Protein AF-A0AAV5TKE6-F1 (afdb_monomer_lite)

Structure (mmCIF, N/CA/C/O backbone):
data_AF-A0AAV5TKE6-F1
#
_entry.id   AF-A0AAV5TKE6-F1
#
loop_
_atom_site.group_PDB
_atom_site.id
_atom_site.type_symbol
_atom_site.label_atom_id
_atom_site.label_alt_id
_atom_site.label_comp_id
_atom_site.label_asym_id
_atom_site.label_entity_id
_atom_site.label_seq_id
_atom_site.pdbx_PDB_ins_code
_atom_site.Cartn_x
_atom_site.Cartn_y
_atom_site.Cartn_z
_atom_site.occupancy
_atom_site.B_iso_or_equiv
_atom_site.auth_seq_id
_atom_site.auth_comp_id
_atom_site.auth_asym_id
_atom_site.auth_atom_id
_atom_site.pdbx_PDB_model_num
ATOM 1 N N . SER A 1 1 ? 21.070 12.232 -32.554 1.00 45.59 1 SER A N 1
ATOM 2 C CA . SER A 1 1 ? 19.694 11.778 -32.239 1.00 45.59 1 SER A CA 1
ATOM 3 C C . SER A 1 1 ? 19.754 10.308 -31.827 1.00 45.59 1 SER A C 1
ATOM 5 O O . SER A 1 1 ? 20.654 9.619 -32.292 1.00 45.59 1 SER A O 1
ATOM 7 N N . PHE A 1 2 ? 18.852 9.822 -30.959 1.00 37.28 2 PHE A N 1
ATOM 8 C CA . PHE A 1 2 ? 18.786 8.400 -30.554 1.00 37.28 2 PHE A CA 1
ATOM 9 C C . PHE A 1 2 ? 18.750 7.462 -31.772 1.00 37.28 2 PHE A C 1
ATOM 11 O O . PHE A 1 2 ? 19.409 6.429 -31.781 1.00 37.28 2 PHE A O 1
ATOM 18 N N . SER A 1 3 ? 18.084 7.901 -32.844 1.00 42.47 3 SER A N 1
ATOM 19 C CA . SER A 1 3 ? 18.045 7.200 -34.127 1.00 42.47 3 SER A CA 1
ATOM 20 C C . SER A 1 3 ? 19.450 7.037 -34.728 1.00 42.47 3 SER A C 1
ATOM 22 O O . SER A 1 3 ? 19.868 5.932 -35.049 1.00 42.47 3 SER A O 1
ATOM 24 N N . SER A 1 4 ? 20.248 8.108 -34.761 1.00 42.75 4 SER A N 1
ATOM 25 C CA . SER A 1 4 ? 21.613 8.113 -35.312 1.00 42.75 4 SER A CA 1
ATOM 26 C C . SER A 1 4 ? 22.575 7.161 -34.583 1.00 42.75 4 SER A C 1
ATOM 28 O O . SER A 1 4 ? 23.466 6.597 -35.207 1.00 42.75 4 SER A O 1
ATOM 30 N N . MET A 1 5 ? 22.392 6.968 -33.273 1.00 44.84 5 MET A N 1
ATOM 31 C CA . MET A 1 5 ? 23.242 6.091 -32.457 1.00 44.84 5 MET A CA 1
ATOM 32 C C . MET A 1 5 ? 22.903 4.607 -32.670 1.00 44.84 5 MET A C 1
ATOM 34 O O . MET A 1 5 ? 23.799 3.770 -32.713 1.00 44.84 5 MET A O 1
ATOM 38 N N . VAL A 1 6 ? 21.619 4.289 -32.870 1.00 51.84 6 VAL A N 1
ATOM 39 C CA . VAL A 1 6 ? 21.146 2.933 -33.195 1.00 51.84 6 VAL A CA 1
ATOM 40 C C . VAL A 1 6 ? 21.635 2.501 -34.580 1.00 51.84 6 VAL A C 1
ATOM 42 O O . VAL A 1 6 ? 22.127 1.385 -34.724 1.00 51.84 6 VAL A O 1
ATOM 45 N N . PHE A 1 7 ? 21.593 3.393 -35.576 1.00 51.12 7 PHE A N 1
ATOM 46 C CA . PHE A 1 7 ? 22.127 3.103 -36.913 1.00 51.12 7 PHE A CA 1
ATOM 47 C C . PHE A 1 7 ? 23.641 2.841 -36.904 1.00 51.12 7 PHE A C 1
ATOM 49 O O . PHE A 1 7 ? 24.100 1.942 -37.602 1.00 51.12 7 PHE A O 1
ATOM 56 N N . LEU A 1 8 ? 24.408 3.564 -36.078 1.00 51.25 8 LEU A N 1
ATOM 57 C CA . LEU A 1 8 ? 25.855 3.363 -35.953 1.00 51.25 8 LEU A CA 1
ATOM 58 C C . LEU A 1 8 ? 26.198 1.994 -35.334 1.00 51.25 8 LEU A C 1
ATOM 60 O O . LEU A 1 8 ? 27.092 1.305 -35.811 1.00 51.25 8 LEU A O 1
ATOM 64 N N . ILE A 1 9 ? 25.458 1.579 -34.300 1.00 55.91 9 ILE A N 1
ATOM 65 C CA . ILE A 1 9 ? 25.649 0.284 -33.624 1.00 55.91 9 ILE A CA 1
ATOM 66 C C . ILE A 1 9 ? 25.279 -0.882 -34.551 1.00 55.91 9 ILE A C 1
ATOM 68 O O . ILE A 1 9 ? 26.002 -1.872 -34.609 1.00 55.91 9 ILE A O 1
ATOM 72 N N . LEU A 1 10 ? 24.182 -0.763 -35.303 1.00 50.69 10 LEU A N 1
ATOM 73 C CA . LEU A 1 10 ? 23.751 -1.804 -36.242 1.00 50.69 10 LEU A CA 1
ATOM 74 C C . LEU A 1 10 ? 24.706 -1.931 -37.440 1.00 50.69 10 LEU A C 1
ATOM 76 O O . LEU A 1 10 ? 24.995 -3.045 -37.870 1.00 50.69 10 LEU A O 1
ATOM 80 N N . ALA A 1 11 ? 25.269 -0.816 -37.918 1.00 55.06 11 ALA A N 1
ATOM 81 C CA . ALA A 1 11 ? 26.298 -0.827 -38.957 1.00 55.06 11 ALA A CA 1
ATOM 82 C C . ALA A 1 11 ? 27.615 -1.471 -38.477 1.00 55.06 11 ALA A C 1
ATOM 84 O O . ALA A 1 11 ? 28.217 -2.249 -39.212 1.00 55.06 11 ALA A O 1
ATOM 85 N N . LEU A 1 12 ? 28.033 -1.218 -37.227 1.00 50.41 12 LEU A N 1
ATOM 86 C CA . LEU A 1 12 ? 29.210 -1.862 -36.616 1.00 50.41 12 LEU A CA 1
ATOM 87 C C . LEU A 1 12 ? 29.039 -3.379 -36.423 1.00 50.41 12 LEU A C 1
ATOM 89 O O . LEU A 1 12 ? 30.030 -4.101 -36.355 1.00 50.41 12 LEU A O 1
ATOM 93 N N . LEU A 1 13 ? 27.797 -3.867 -36.371 1.00 54.03 13 LEU A N 1
ATOM 94 C CA . LEU A 1 13 ? 27.458 -5.292 -36.310 1.00 54.03 13 LEU A CA 1
ATOM 95 C C . LEU A 1 13 ? 27.315 -5.941 -37.701 1.00 54.03 13 LEU A C 1
ATOM 97 O O . LEU A 1 13 ? 26.926 -7.105 -37.788 1.00 54.03 13 LEU A O 1
ATOM 101 N N . GLY A 1 14 ? 27.630 -5.214 -38.781 1.00 54.81 14 GLY A N 1
ATOM 102 C CA . GLY A 1 14 ? 27.675 -5.738 -40.150 1.00 54.81 14 GLY A CA 1
ATOM 103 C C . GLY A 1 14 ? 26.328 -5.786 -40.877 1.00 54.81 14 GLY A C 1
ATOM 104 O O . GLY A 1 14 ? 26.213 -6.472 -41.888 1.00 54.81 14 GLY A O 1
ATOM 105 N N . TRP A 1 15 ? 25.303 -5.086 -40.382 1.00 55.12 15 TRP A N 1
ATOM 106 C CA . TRP A 1 15 ? 23.971 -5.097 -40.994 1.00 55.12 15 TRP A CA 1
ATOM 107 C C . TRP A 1 15 ? 23.881 -4.069 -42.125 1.00 55.12 15 TRP A C 1
ATOM 109 O O . TRP A 1 15 ? 24.242 -2.903 -41.941 1.00 55.12 15 TRP A O 1
ATOM 119 N N . SER A 1 16 ? 23.376 -4.478 -43.295 1.00 68.12 16 SER A N 1
ATOM 120 C CA . SER A 1 16 ? 23.198 -3.562 -44.425 1.00 68.12 16 SER A CA 1
ATOM 121 C C . SER A 1 16 ? 21.993 -2.638 -44.207 1.00 68.12 16 SER A C 1
ATOM 123 O O . SER A 1 16 ? 21.036 -2.974 -43.506 1.00 68.12 16 SER A O 1
ATOM 125 N N . ILE A 1 17 ? 22.000 -1.462 -44.844 1.00 55.59 17 ILE A N 1
ATOM 126 C CA . ILE A 1 17 ? 20.878 -0.505 -44.776 1.00 55.59 17 ILE A CA 1
ATOM 127 C C . ILE A 1 17 ? 19.567 -1.155 -45.257 1.00 55.59 17 ILE A C 1
ATOM 129 O O . ILE A 1 17 ? 18.501 -0.870 -44.709 1.00 55.59 17 ILE A O 1
ATOM 133 N N . HIS A 1 18 ? 19.644 -2.071 -46.227 1.00 58.78 18 HIS A N 1
ATOM 134 C CA . HIS A 1 18 ? 18.489 -2.825 -46.712 1.00 58.78 18 HIS A CA 1
ATOM 135 C C . HIS A 1 18 ? 17.924 -3.780 -45.653 1.00 58.78 18 HIS A C 1
ATOM 137 O O . HIS A 1 18 ? 16.704 -3.833 -45.492 1.00 58.78 18 HIS A O 1
ATOM 143 N N . ASP A 1 19 ? 18.780 -4.452 -44.879 1.00 58.03 19 ASP A N 1
ATOM 144 C CA . ASP A 1 19 ? 18.344 -5.319 -43.777 1.00 58.03 19 ASP A CA 1
ATOM 145 C C . ASP A 1 19 ? 17.646 -4.500 -42.691 1.00 58.03 19 ASP A C 1
ATOM 147 O O . ASP A 1 19 ? 16.567 -4.861 -42.225 1.00 58.03 19 ASP A O 1
ATOM 151 N N . ILE A 1 20 ? 18.203 -3.342 -42.331 1.00 54.12 20 ILE A N 1
ATOM 152 C CA . ILE A 1 20 ? 17.623 -2.480 -41.294 1.00 54.12 20 ILE A CA 1
ATOM 153 C C . ILE A 1 20 ? 16.228 -1.987 -41.708 1.00 54.12 20 ILE A C 1
ATOM 155 O O . ILE A 1 20 ? 15.299 -2.025 -40.899 1.00 54.12 20 ILE A O 1
ATOM 159 N N . ILE A 1 21 ? 16.047 -1.585 -42.971 1.00 55.69 21 ILE A N 1
ATOM 160 C CA . ILE A 1 21 ? 14.741 -1.163 -43.501 1.00 55.69 21 ILE A CA 1
ATOM 161 C C . ILE A 1 21 ? 13.753 -2.339 -43.525 1.00 55.69 21 ILE A C 1
ATOM 163 O O . ILE A 1 21 ? 12.602 -2.181 -43.108 1.00 55.69 21 ILE A O 1
ATOM 167 N N . TYR A 1 22 ? 14.197 -3.524 -43.952 1.00 62.38 22 TYR A N 1
ATOM 168 C CA . TYR A 1 22 ? 13.371 -4.731 -43.987 1.00 62.38 22 TYR A CA 1
ATOM 169 C C . TYR A 1 22 ? 12.891 -5.130 -42.583 1.00 62.38 22 TYR A C 1
ATOM 171 O O . TYR A 1 22 ? 11.688 -5.275 -42.351 1.00 62.38 22 TYR A O 1
ATOM 179 N N . TYR A 1 23 ? 13.800 -5.214 -41.609 1.00 55.94 23 TYR A N 1
ATOM 180 C CA . TYR A 1 23 ? 13.457 -5.575 -40.233 1.00 55.94 23 TYR A CA 1
ATOM 181 C C . TYR A 1 23 ? 12.667 -4.484 -39.509 1.00 55.94 23 TYR A C 1
ATOM 183 O O . TYR A 1 23 ? 11.804 -4.820 -38.700 1.00 55.94 23 TYR A O 1
ATOM 191 N N . MET A 1 24 ? 12.861 -3.199 -39.826 1.00 50.62 24 MET A N 1
ATOM 192 C CA . MET A 1 24 ? 11.973 -2.136 -39.341 1.00 50.62 24 MET A CA 1
ATOM 193 C C . MET A 1 24 ? 10.550 -2.295 -39.886 1.00 50.62 24 MET A C 1
ATOM 195 O O . MET A 1 24 ? 9.592 -2.154 -39.124 1.00 50.62 24 MET A O 1
ATOM 199 N N . GLY A 1 25 ? 10.387 -2.632 -41.168 1.00 49.81 25 GLY A N 1
ATOM 200 C CA . GLY A 1 25 ? 9.080 -2.925 -41.762 1.00 49.81 25 GLY A CA 1
ATOM 201 C C . GLY A 1 25 ? 8.395 -4.114 -41.084 1.00 49.81 25 GLY A C 1
ATOM 202 O O . GLY A 1 25 ? 7.250 -4.005 -40.638 1.00 49.81 25 GLY A O 1
ATOM 203 N N . VAL A 1 26 ? 9.134 -5.211 -40.901 1.00 54.69 26 VAL A N 1
ATOM 204 C CA . VAL A 1 26 ? 8.671 -6.411 -40.188 1.00 54.69 26 VAL A CA 1
ATOM 205 C C . VAL A 1 26 ? 8.323 -6.093 -38.730 1.00 54.69 26 VAL A C 1
ATOM 207 O O . VAL A 1 26 ? 7.252 -6.471 -38.268 1.00 54.69 26 VAL A O 1
ATOM 210 N N . PHE A 1 27 ? 9.150 -5.331 -38.011 1.00 53.12 27 PHE A N 1
ATOM 211 C CA . PHE A 1 27 ? 8.889 -4.920 -36.628 1.00 53.12 27 PHE A CA 1
ATOM 212 C C . PHE A 1 27 ? 7.673 -3.990 -36.514 1.00 53.12 27 PHE A C 1
ATOM 214 O O . PHE A 1 27 ? 6.899 -4.077 -35.561 1.00 53.12 27 PHE A O 1
ATOM 221 N N . THR A 1 28 ? 7.435 -3.131 -37.506 1.00 56.12 28 THR A N 1
ATOM 222 C CA . THR A 1 28 ? 6.260 -2.246 -37.535 1.00 56.12 28 THR A CA 1
ATOM 223 C C . THR A 1 28 ? 4.973 -3.043 -37.761 1.00 56.12 28 THR A C 1
ATOM 225 O O . THR A 1 28 ? 3.957 -2.787 -37.116 1.00 56.12 28 THR A O 1
ATOM 228 N N . LEU A 1 29 ? 5.016 -4.065 -38.617 1.00 50.84 29 LEU A N 1
ATOM 229 C CA . LEU A 1 29 ? 3.910 -5.007 -38.801 1.00 50.84 29 LEU A CA 1
ATOM 230 C C . LEU A 1 29 ? 3.690 -5.886 -37.562 1.00 50.84 29 LEU A C 1
ATOM 232 O O . LEU A 1 29 ? 2.561 -6.009 -37.085 1.00 50.84 29 LEU A O 1
ATOM 236 N N . LEU A 1 30 ? 4.762 -6.436 -36.990 1.00 49.59 30 LEU A N 1
ATOM 237 C CA . LEU A 1 30 ? 4.702 -7.268 -35.790 1.00 49.59 30 LEU A CA 1
ATOM 238 C C . LEU A 1 30 ? 4.226 -6.481 -34.569 1.00 49.59 30 LEU A C 1
ATOM 240 O O . LEU A 1 30 ? 3.427 -7.004 -33.805 1.00 49.59 30 LEU A O 1
ATOM 244 N N . SER A 1 31 ? 4.628 -5.220 -34.398 1.00 56.75 31 SER A N 1
ATOM 245 C CA . SER A 1 31 ? 4.164 -4.376 -33.285 1.00 56.75 31 SER A CA 1
ATOM 246 C C . SER A 1 31 ? 2.679 -4.016 -33.387 1.00 56.75 31 SER A C 1
ATOM 248 O O . SER A 1 31 ? 2.019 -3.889 -32.357 1.00 56.75 31 SER A O 1
ATOM 250 N N . LYS A 1 32 ? 2.119 -3.931 -34.603 1.00 59.38 32 LYS A N 1
ATOM 251 C CA . LYS A 1 32 ? 0.668 -3.793 -34.824 1.00 59.38 32 LYS A CA 1
ATOM 252 C C . LYS A 1 32 ? -0.095 -5.105 -34.615 1.00 59.38 32 LYS A C 1
ATOM 254 O O . LYS A 1 32 ? -1.252 -5.069 -34.208 1.00 59.38 32 LYS A O 1
ATOM 259 N N . ALA A 1 33 ? 0.541 -6.252 -34.857 1.00 57.31 33 ALA A N 1
ATOM 260 C CA . ALA A 1 33 ? -0.039 -7.578 -34.626 1.00 57.31 33 ALA A CA 1
ATOM 261 C C . ALA A 1 33 ? 0.125 -8.078 -33.171 1.00 57.31 33 ALA A C 1
ATOM 263 O O . ALA A 1 33 ? -0.663 -8.902 -32.702 1.00 57.31 33 ALA A O 1
ATOM 264 N N . TRP A 1 34 ? 1.107 -7.552 -32.432 1.00 57.56 34 TRP A N 1
ATOM 265 C CA . TRP A 1 34 ? 1.428 -7.900 -31.041 1.00 57.56 34 TRP A CA 1
ATOM 266 C C . TRP A 1 34 ? 0.240 -7.790 -30.065 1.00 57.56 34 TRP A C 1
ATOM 268 O O . TRP A 1 34 ? 0.074 -8.693 -29.246 1.00 57.56 34 TRP A O 1
ATOM 278 N N . PRO A 1 35 ? -0.647 -6.776 -30.156 1.00 63.97 35 PRO A N 1
ATOM 279 C CA . PRO A 1 35 ? -1.835 -6.682 -29.305 1.00 63.97 35 PRO A CA 1
ATOM 280 C C . PRO A 1 35 ? -2.912 -7.730 -29.630 1.00 63.97 35 PRO A C 1
ATOM 282 O O . PRO A 1 35 ? -3.750 -8.030 -28.782 1.00 63.97 35 PRO A O 1
ATOM 285 N N . LEU A 1 36 ? -2.909 -8.293 -30.845 1.00 58.53 36 LEU A N 1
ATOM 286 C CA . LEU A 1 36 ? -3.928 -9.236 -31.325 1.00 58.53 36 LEU A CA 1
ATOM 287 C C . LEU A 1 36 ? -3.559 -10.699 -31.042 1.00 58.53 36 LEU A C 1
ATOM 289 O O . LEU A 1 36 ? -4.442 -11.540 -30.868 1.00 58.53 36 LEU A O 1
ATOM 293 N N . LEU A 1 37 ? -2.263 -10.998 -30.932 1.00 66.56 37 LEU A N 1
ATOM 294 C CA . LEU A 1 37 ? -1.725 -12.325 -30.612 1.00 66.56 37 LEU A CA 1
ATOM 295 C C . LEU A 1 37 ? -2.306 -12.949 -29.320 1.00 66.56 37 LEU A C 1
ATOM 297 O O . LEU A 1 37 ? -2.693 -14.118 -29.363 1.00 66.56 37 LEU A O 1
ATOM 301 N N . PRO A 1 38 ? -2.455 -12.224 -28.191 1.00 58.72 38 PRO A N 1
ATOM 302 C CA . PRO A 1 38 ? -3.075 -12.765 -26.978 1.00 58.72 38 PRO A CA 1
ATOM 303 C C . PRO A 1 38 ? -4.559 -13.106 -27.159 1.00 58.72 38 PRO A C 1
ATOM 305 O O . PRO A 1 38 ? -5.032 -14.115 -26.636 1.00 58.72 38 PRO A O 1
ATOM 308 N N . VAL A 1 39 ? -5.291 -12.289 -27.925 1.00 61.16 39 VAL A N 1
ATOM 309 C CA . VAL A 1 39 ? -6.730 -12.464 -28.182 1.00 61.16 39 VAL A CA 1
ATOM 310 C C . VAL A 1 39 ? -6.970 -13.669 -29.091 1.00 61.16 39 VAL A C 1
ATOM 312 O O . VAL A 1 39 ? -7.794 -14.527 -28.775 1.00 61.16 39 VAL A O 1
ATOM 315 N N . LEU A 1 40 ? -6.199 -13.785 -30.176 1.00 55.03 40 LEU A N 1
ATOM 316 C CA . LEU A 1 40 ? -6.230 -14.930 -31.091 1.00 55.03 40 LEU A CA 1
ATOM 317 C C . LEU A 1 40 ? -5.821 -16.225 -30.383 1.00 55.03 40 LEU A C 1
ATOM 319 O O . LEU A 1 40 ? -6.511 -17.235 -30.503 1.00 55.03 40 LEU A O 1
ATOM 323 N N . ARG A 1 41 ? -4.768 -16.190 -29.557 1.00 58.28 41 ARG A N 1
ATOM 324 C CA . ARG A 1 41 ? -4.341 -17.345 -28.756 1.00 58.28 41 ARG A CA 1
ATOM 325 C C . ARG A 1 41 ? -5.412 -17.780 -27.751 1.00 58.28 41 ARG A C 1
ATOM 327 O O . ARG A 1 41 ? -5.628 -18.977 -27.595 1.00 58.28 41 ARG A O 1
ATOM 334 N N . LYS A 1 42 ? -6.116 -16.839 -27.107 1.00 61.06 42 LYS A N 1
ATOM 335 C CA . LYS A 1 42 ? -7.242 -17.141 -26.202 1.00 61.06 42 LYS A CA 1
ATOM 336 C C . LYS A 1 42 ? -8.440 -17.730 -26.956 1.00 61.06 42 LYS A C 1
ATOM 338 O O . LYS A 1 42 ? -9.098 -18.615 -26.425 1.00 61.06 42 LYS A O 1
ATOM 343 N N . LYS A 1 43 ? -8.703 -17.279 -28.185 1.00 61.66 43 LYS A N 1
ATOM 344 C CA . LYS A 1 43 ? -9.806 -17.780 -29.019 1.00 61.66 43 LYS A CA 1
ATOM 345 C C . LYS A 1 43 ? -9.537 -19.178 -29.595 1.00 61.66 43 LYS A C 1
ATOM 347 O O . LYS A 1 43 ? -10.479 -19.940 -29.756 1.00 61.66 43 LYS A O 1
ATOM 352 N N . ILE A 1 44 ? -8.273 -19.508 -29.876 1.00 58.22 44 ILE A N 1
ATOM 353 C CA . ILE A 1 44 ? -7.869 -20.785 -30.495 1.00 58.22 44 ILE A CA 1
ATOM 354 C C . ILE A 1 44 ? -7.513 -21.853 -29.445 1.00 58.22 44 ILE A C 1
ATOM 356 O O . ILE A 1 44 ? -7.854 -23.016 -29.621 1.00 58.22 44 ILE A O 1
ATOM 360 N N . PHE A 1 45 ? -6.859 -21.474 -28.340 1.00 52.84 45 PHE A N 1
ATOM 361 C CA . PHE A 1 45 ? -6.343 -22.412 -27.326 1.00 52.84 45 PHE A CA 1
ATOM 362 C C . PHE A 1 45 ? -6.915 -22.190 -25.920 1.00 52.84 45 PHE A C 1
ATOM 364 O O . PHE A 1 45 ? -6.483 -22.833 -24.959 1.00 52.84 45 PHE A O 1
ATOM 371 N N . GLY A 1 46 ? -7.861 -21.263 -25.757 1.00 48.09 46 GLY A N 1
ATOM 372 C CA . GLY A 1 46 ? -8.545 -21.068 -24.485 1.00 48.09 46 GLY A CA 1
ATOM 373 C C . GLY A 1 46 ? -9.376 -22.299 -24.149 1.00 48.09 46 GLY A C 1
ATOM 374 O O . GLY A 1 46 ? -10.320 -22.623 -24.865 1.00 48.09 46 GLY A O 1
ATOM 375 N N . LYS A 1 47 ? -9.040 -22.984 -23.051 1.00 48.19 47 LYS A N 1
ATOM 376 C CA . LYS A 1 47 ? -9.901 -24.033 -22.491 1.00 48.19 47 LYS A CA 1
ATOM 377 C C . LYS A 1 47 ? -11.288 -23.435 -22.244 1.00 48.19 47 LYS A C 1
ATOM 379 O O . LYS A 1 47 ? -11.388 -22.404 -21.577 1.00 48.19 47 LYS A O 1
ATOM 384 N N . GLN A 1 48 ? -12.333 -24.064 -22.782 1.00 42.78 48 GLN A N 1
ATOM 385 C CA . GLN A 1 48 ? -13.701 -23.670 -22.459 1.00 42.78 48 GLN A CA 1
ATOM 386 C C . GLN A 1 48 ? -13.950 -23.855 -20.954 1.00 42.78 48 GLN A C 1
ATOM 388 O O . GLN A 1 48 ? -13.410 -24.800 -20.365 1.00 42.78 48 GLN A O 1
ATOM 393 N N . PRO A 1 49 ? -14.724 -22.963 -20.312 1.00 47.28 49 PRO A N 1
ATOM 394 C CA . PRO A 1 49 ? -15.086 -23.138 -18.914 1.00 47.28 49 PRO A CA 1
ATOM 395 C C . PRO A 1 49 ? -15.837 -24.466 -18.753 1.00 47.28 49 PRO A C 1
ATOM 397 O O . PRO A 1 49 ? -16.760 -24.763 -19.513 1.00 47.28 49 PRO A O 1
ATOM 400 N N . LYS A 1 50 ? -15.419 -25.287 -17.782 1.00 38.97 50 LYS A N 1
ATOM 401 C CA . LYS A 1 50 ? -16.136 -26.516 -17.425 1.00 38.97 50 LYS A CA 1
ATOM 402 C C . LYS A 1 50 ? -17.537 -26.123 -16.947 1.00 38.97 50 LYS A C 1
ATOM 404 O O . LYS A 1 50 ? -17.651 -25.426 -15.945 1.00 38.97 50 LYS A O 1
ATOM 409 N N . ARG A 1 51 ? -18.586 -26.573 -17.642 1.00 35.00 51 ARG A N 1
ATOM 410 C CA . ARG A 1 51 ? -19.940 -26.596 -17.072 1.00 35.00 51 ARG A CA 1
ATOM 411 C C . ARG A 1 51 ? -19.991 -27.735 -16.060 1.00 35.00 51 ARG A C 1
ATOM 413 O O . ARG A 1 51 ? -19.646 -28.860 -16.416 1.00 35.00 51 ARG A O 1
ATOM 420 N N . LEU A 1 52 ? -20.375 -27.439 -14.826 1.00 38.22 52 LEU A N 1
ATOM 421 C CA . LEU A 1 52 ? -20.626 -28.448 -13.803 1.00 38.22 52 LEU A CA 1
ATOM 422 C C . LEU A 1 52 ? -22.135 -28.527 -13.572 1.00 38.22 52 LEU A C 1
ATOM 424 O O . LEU A 1 52 ? -22.788 -27.506 -13.376 1.00 38.22 52 LEU A O 1
ATOM 428 N N . ASN A 1 53 ? -22.657 -29.747 -13.670 1.00 40.81 53 ASN A N 1
ATOM 429 C CA . ASN A 1 53 ? -23.971 -30.120 -13.170 1.00 40.81 53 ASN A CA 1
ATOM 430 C C . ASN A 1 53 ? -23.794 -30.434 -11.684 1.00 40.81 53 ASN A C 1
ATOM 432 O O . ASN A 1 53 ? -23.006 -31.326 -11.386 1.00 40.81 53 ASN A O 1
ATOM 436 N N . GLU A 1 54 ? -24.476 -29.699 -10.808 1.00 37.84 54 GLU A N 1
ATOM 437 C CA . GLU A 1 54 ? -25.081 -30.139 -9.537 1.00 37.84 54 GLU A CA 1
ATOM 438 C C . GLU A 1 54 ? -25.423 -28.893 -8.709 1.00 37.84 54 GLU A C 1
ATOM 440 O O . GLU A 1 54 ? -24.543 -28.116 -8.361 1.00 37.84 54 GLU A O 1
ATOM 445 N N . GLU A 1 55 ? -26.716 -28.690 -8.445 1.00 42.44 55 GLU A N 1
ATOM 446 C CA . GLU A 1 55 ? -27.237 -27.633 -7.576 1.00 42.44 55 GLU A CA 1
ATOM 447 C C . GLU A 1 55 ? -26.948 -27.993 -6.114 1.00 42.44 55 GLU A C 1
ATOM 449 O O . GLU A 1 55 ? -27.521 -28.944 -5.576 1.00 42.44 55 GLU A O 1
ATOM 454 N N . ASN A 1 56 ? -26.066 -27.244 -5.453 1.00 38.31 56 ASN A N 1
ATOM 455 C CA . ASN A 1 56 ? -25.923 -27.306 -4.002 1.00 38.31 56 ASN A CA 1
ATOM 456 C C . ASN A 1 56 ? -25.378 -25.968 -3.478 1.00 38.31 56 ASN A C 1
ATOM 458 O O . ASN A 1 56 ? -24.169 -25.745 -3.403 1.00 38.31 56 ASN A O 1
ATOM 462 N N . ALA A 1 57 ? -26.287 -25.070 -3.088 1.00 42.75 57 ALA A N 1
ATOM 463 C CA . ALA A 1 57 ? -26.007 -23.652 -2.839 1.00 42.75 57 ALA A CA 1
ATOM 464 C C . ALA A 1 57 ? -24.927 -23.360 -1.768 1.00 42.75 57 ALA A C 1
ATOM 466 O O . ALA A 1 57 ? -24.281 -22.316 -1.833 1.00 42.75 57 ALA A O 1
ATOM 467 N N . GLU A 1 58 ? -24.679 -24.271 -0.818 1.00 40.84 58 GLU A N 1
ATOM 468 C CA . GLU A 1 58 ? -23.598 -24.142 0.181 1.00 40.84 58 GLU A CA 1
ATOM 469 C C . GLU A 1 58 ? -22.217 -24.603 -0.326 1.00 40.84 58 GLU A C 1
ATOM 471 O O . GLU A 1 58 ? -21.192 -24.174 0.201 1.00 40.84 58 GLU A O 1
ATOM 476 N N . LYS A 1 59 ? -22.163 -25.438 -1.374 1.00 41.56 59 LYS A N 1
ATOM 477 C CA . LYS A 1 59 ? -20.920 -25.850 -2.059 1.00 41.56 59 LYS A CA 1
ATOM 478 C C . LYS A 1 59 ? -20.660 -25.073 -3.356 1.00 41.56 59 LYS A C 1
ATOM 480 O O . LYS A 1 59 ? -19.542 -25.112 -3.864 1.00 41.56 59 LYS A O 1
ATOM 485 N N . ASP A 1 60 ? -21.650 -24.329 -3.851 1.00 36.75 60 ASP A N 1
ATOM 486 C CA . ASP A 1 60 ? -21.602 -23.580 -5.115 1.00 36.75 60 ASP A CA 1
ATOM 487 C C . ASP A 1 60 ? -20.825 -22.258 -5.059 1.00 36.75 60 ASP A C 1
ATOM 489 O O . ASP A 1 60 ? -20.630 -21.597 -6.082 1.00 36.75 60 ASP A O 1
ATOM 493 N N . LEU A 1 61 ? -20.257 -21.896 -3.906 1.00 44.94 61 LEU A N 1
ATOM 494 C CA . LEU A 1 61 ? -19.135 -20.958 -3.870 1.00 44.94 61 LEU A CA 1
ATOM 495 C C . LEU A 1 61 ? -17.847 -21.683 -4.277 1.00 44.94 61 LEU A C 1
ATOM 497 O O . LEU A 1 61 ? -16.846 -21.694 -3.563 1.00 44.94 61 LEU A O 1
ATOM 501 N N . VAL A 1 62 ? -17.852 -22.257 -5.483 1.00 44.50 62 VAL A N 1
ATOM 502 C CA . VAL A 1 62 ? -16.626 -22.603 -6.194 1.00 44.50 62 VAL A CA 1
ATOM 503 C C . VAL A 1 62 ? -15.992 -21.278 -6.617 1.00 44.50 62 VAL A C 1
ATOM 505 O O . VAL A 1 62 ? -16.107 -20.830 -7.759 1.00 44.50 62 VAL A O 1
ATOM 508 N N . TYR A 1 63 ? -15.324 -20.608 -5.676 1.00 50.97 63 TYR A N 1
ATOM 509 C CA . TYR A 1 63 ? -14.360 -19.576 -6.014 1.00 50.97 63 TYR A CA 1
ATOM 510 C C . TYR A 1 63 ? -13.224 -20.272 -6.754 1.00 50.97 63 TYR A C 1
ATOM 512 O O . TYR A 1 63 ? -12.259 -20.747 -6.158 1.00 50.97 63 TYR A O 1
ATOM 520 N N . LEU A 1 64 ? -13.331 -20.353 -8.079 1.00 47.81 64 LEU A N 1
ATOM 521 C CA . LEU A 1 64 ? -12.163 -20.572 -8.915 1.00 47.81 64 LEU A CA 1
ATOM 522 C C . LEU A 1 64 ? -11.279 -19.337 -8.747 1.00 47.81 64 LEU A C 1
ATOM 524 O O . LEU A 1 64 ? -11.363 -18.384 -9.522 1.00 47.81 64 LEU A O 1
ATOM 528 N N . PHE A 1 65 ? -10.427 -19.349 -7.721 1.00 54.38 65 PHE A N 1
ATOM 529 C CA . PHE A 1 65 ? -9.319 -18.416 -7.614 1.00 54.38 65 PHE A CA 1
ATOM 530 C C . PHE A 1 65 ? -8.315 -18.779 -8.707 1.00 54.38 65 PHE A C 1
ATOM 532 O O . PHE A 1 65 ? -7.352 -19.518 -8.515 1.00 54.38 65 PHE A O 1
ATOM 539 N N . GLN A 1 66 ? -8.602 -18.325 -9.925 1.00 59.97 66 GLN A N 1
ATOM 540 C CA . GLN A 1 66 ? -7.711 -18.513 -11.047 1.00 59.97 66 GLN A CA 1
ATOM 541 C C . GLN A 1 66 ? -6.762 -17.327 -11.105 1.00 59.97 66 GLN A C 1
ATOM 543 O O . GLN A 1 66 ? -7.111 -16.254 -11.601 1.00 59.97 66 GLN A O 1
ATOM 548 N N . LYS A 1 67 ? -5.524 -17.552 -10.665 1.00 59.97 67 LYS A N 1
ATOM 549 C CA . LYS A 1 67 ? -4.449 -16.585 -10.844 1.00 59.97 67 LYS A CA 1
ATOM 550 C C . LYS A 1 67 ? -4.296 -16.258 -12.325 1.00 59.97 67 LYS A C 1
ATOM 552 O O . LYS A 1 67 ? -4.039 -17.122 -13.169 1.00 59.97 67 LYS A O 1
ATOM 557 N N . ARG A 1 68 ? -4.465 -14.984 -12.654 1.00 66.88 68 ARG A N 1
ATOM 558 C CA . ARG A 1 68 ? -4.203 -14.456 -13.988 1.00 66.88 68 ARG A CA 1
ATOM 559 C C . ARG A 1 68 ? -2.885 -13.704 -13.966 1.00 66.88 68 ARG A C 1
ATOM 561 O O . ARG A 1 68 ? -2.562 -13.021 -13.001 1.00 66.88 68 ARG A O 1
ATOM 568 N N . CYS A 1 69 ? -2.113 -13.818 -15.042 1.00 64.56 69 CYS A N 1
ATOM 569 C CA . CYS A 1 69 ? -0.852 -13.100 -15.132 1.00 64.56 69 CYS A CA 1
ATOM 570 C C . CYS A 1 69 ? -1.116 -11.583 -15.176 1.00 64.56 69 CYS A C 1
ATOM 572 O O . CYS A 1 69 ? -1.763 -11.075 -16.097 1.00 64.56 69 CYS A O 1
ATOM 574 N N . THR A 1 70 ? -0.557 -10.864 -14.198 1.00 65.25 70 THR A N 1
ATOM 575 C CA . THR A 1 70 ? -0.620 -9.401 -14.014 1.00 65.25 70 THR A CA 1
ATOM 576 C C . THR A 1 70 ? -0.109 -8.620 -15.227 1.00 65.25 70 THR A C 1
ATOM 578 O O . THR A 1 70 ? -0.370 -7.430 -15.347 1.00 65.25 70 THR A O 1
ATOM 581 N N . PHE A 1 71 ? 0.584 -9.249 -16.176 1.00 62.91 71 PHE A N 1
ATOM 582 C CA . PHE A 1 71 ? 1.002 -8.604 -17.426 1.00 62.91 71 PHE A CA 1
ATOM 583 C C . PHE A 1 71 ? 0.015 -8.792 -18.584 1.00 62.91 71 PHE A C 1
ATOM 585 O O . PHE A 1 71 ? 0.070 -8.037 -19.547 1.00 62.91 71 PHE A O 1
ATOM 592 N N . THR A 1 72 ? -0.893 -9.769 -18.507 1.00 71.56 72 THR A N 1
ATOM 593 C CA . THR A 1 72 ? -1.717 -10.197 -19.656 1.00 71.56 72 THR A CA 1
ATOM 594 C C . THR A 1 72 ? -3.221 -10.121 -19.421 1.00 71.56 72 THR A C 1
ATOM 596 O O . THR A 1 72 ? -3.983 -10.222 -20.376 1.00 71.56 72 THR A O 1
ATOM 599 N N . SER A 1 73 ? -3.670 -9.956 -18.176 1.00 78.44 73 SER A N 1
ATOM 600 C CA . SER A 1 73 ? -5.097 -9.906 -17.835 1.00 78.44 73 SER A CA 1
ATOM 601 C C . SER A 1 73 ? -5.453 -8.617 -17.113 1.00 78.44 73 SER A C 1
ATOM 603 O O . SER A 1 73 ? -4.695 -8.142 -16.268 1.00 78.44 73 SER A O 1
ATOM 605 N N . ARG A 1 74 ? -6.606 -8.048 -17.451 1.00 82.88 74 ARG A N 1
ATOM 606 C CA . ARG A 1 74 ? -7.171 -6.847 -16.835 1.00 82.88 74 ARG A CA 1
ATOM 607 C C . ARG A 1 74 ? -8.680 -6.999 -16.723 1.00 82.88 74 ARG A C 1
ATOM 609 O O . ARG A 1 74 ? -9.265 -7.750 -17.504 1.00 82.88 74 ARG A O 1
ATOM 616 N N . GLY A 1 75 ? -9.276 -6.266 -15.788 1.00 84.62 75 GLY A N 1
ATOM 617 C CA . GLY A 1 75 ? -10.723 -6.120 -15.739 1.00 84.62 75 GLY A CA 1
ATOM 618 C C . GLY A 1 75 ? -11.249 -5.258 -16.889 1.00 84.62 75 GLY A C 1
ATOM 619 O O . GLY A 1 75 ? -10.482 -4.758 -17.717 1.00 84.62 75 GLY A O 1
ATOM 620 N N . SER A 1 76 ? -12.565 -5.059 -16.927 1.00 86.50 76 SER A N 1
ATOM 621 C CA . SER A 1 76 ? -13.263 -4.320 -17.991 1.00 86.50 76 SER A CA 1
ATOM 622 C C . SER A 1 76 ? -12.770 -2.876 -18.157 1.00 86.50 76 SER A C 1
ATOM 624 O O . SER A 1 76 ? -12.780 -2.335 -19.259 1.00 86.50 76 SER A O 1
ATOM 626 N N . ASN A 1 77 ? -12.260 -2.275 -17.081 1.00 85.56 77 ASN A N 1
ATOM 627 C CA . ASN A 1 77 ? -11.674 -0.933 -17.054 1.00 85.56 77 ASN A CA 1
ATOM 628 C C . ASN A 1 77 ? -10.154 -0.887 -17.319 1.00 85.56 77 ASN A C 1
ATOM 630 O O . ASN A 1 77 ? -9.525 0.139 -17.070 1.00 85.56 77 ASN A O 1
ATOM 634 N N . TRP A 1 78 ? -9.538 -1.983 -17.773 1.00 82.88 78 TRP A N 1
ATOM 635 C CA . TRP A 1 78 ? -8.084 -2.104 -17.963 1.00 82.88 78 TRP A CA 1
ATOM 636 C C . TRP A 1 78 ? -7.238 -1.970 -16.685 1.00 82.88 78 TRP A C 1
ATOM 638 O O . TRP A 1 78 ? -6.019 -1.786 -16.763 1.00 82.88 78 TRP A O 1
ATOM 648 N N . GLN A 1 79 ? -7.849 -2.122 -15.508 1.00 82.62 79 GLN A N 1
ATOM 649 C CA . GLN A 1 79 ? -7.170 -2.046 -14.215 1.00 82.62 79 GLN A CA 1
ATOM 650 C C . GLN A 1 79 ? -7.197 -3.386 -13.468 1.00 82.62 79 GLN A C 1
ATOM 652 O O . GLN A 1 79 ? -7.821 -4.366 -13.888 1.00 82.62 79 GLN A O 1
ATOM 657 N N . LEU A 1 80 ? -6.428 -3.421 -12.384 1.00 84.62 80 LEU A N 1
ATOM 658 C CA . LEU A 1 80 ? -6.409 -4.467 -11.369 1.00 84.62 80 LEU A CA 1
ATOM 659 C C . LEU A 1 80 ? -6.726 -3.806 -10.013 1.00 84.62 80 LEU A C 1
ATOM 661 O O . LEU A 1 80 ? -6.377 -2.635 -9.851 1.00 84.62 80 LEU A O 1
ATOM 665 N N . PRO A 1 81 ? -7.296 -4.537 -9.039 1.00 87.38 81 PRO A N 1
ATOM 666 C CA . PRO A 1 81 ? -7.783 -5.913 -9.152 1.00 87.38 81 PRO A CA 1
ATOM 667 C C . PRO A 1 81 ? -9.111 -6.013 -9.927 1.00 87.38 81 PRO A C 1
ATOM 669 O O . PRO A 1 81 ? -9.804 -5.018 -10.143 1.00 87.38 81 PRO A O 1
ATOM 672 N N . PHE A 1 82 ? -9.445 -7.229 -10.363 1.00 88.31 82 PHE A N 1
ATOM 673 C CA . PHE A 1 82 ? -10.759 -7.590 -10.903 1.00 88.31 82 PHE A CA 1
ATOM 674 C C . PHE A 1 82 ? -11.111 -9.026 -10.503 1.00 88.31 82 PHE A C 1
ATOM 676 O O . PHE A 1 82 ? -10.211 -9.836 -10.266 1.00 88.31 82 PHE A O 1
ATOM 683 N N . VAL A 1 83 ? -12.402 -9.343 -10.466 1.00 86.19 83 VAL A N 1
ATOM 684 C CA . VAL A 1 83 ? -12.921 -10.708 -10.300 1.00 86.19 83 VAL A CA 1
ATOM 685 C C . VAL A 1 83 ? -13.933 -11.023 -11.395 1.00 86.19 83 VAL A C 1
ATOM 687 O O . VAL A 1 83 ? -14.505 -10.122 -12.008 1.00 86.19 83 VAL A O 1
ATOM 690 N N . GLU A 1 84 ? -14.160 -12.308 -11.636 1.00 84.88 84 GLU A N 1
ATOM 691 C CA . GLU A 1 84 ? -15.288 -12.788 -12.431 1.00 84.88 84 GLU A CA 1
ATOM 692 C C . GLU A 1 84 ? -16.267 -13.474 -11.478 1.00 84.88 84 GLU A C 1
ATOM 694 O O . GLU A 1 84 ? -15.936 -14.491 -10.871 1.00 84.88 84 GLU A O 1
ATOM 699 N N . LEU A 1 85 ? -17.449 -12.888 -11.300 1.00 79.56 85 LEU A N 1
ATOM 700 C CA . LEU A 1 85 ? -18.472 -13.379 -10.385 1.00 79.56 85 LEU A CA 1
ATOM 701 C C . LEU A 1 85 ? -19.716 -13.739 -11.195 1.00 79.56 85 LEU A C 1
ATOM 703 O O . LEU A 1 85 ? -20.351 -12.863 -11.771 1.00 79.56 85 LEU A O 1
ATOM 707 N N . ASN A 1 86 ? -20.063 -15.029 -11.252 1.00 79.19 86 ASN A N 1
ATOM 708 C CA . ASN A 1 86 ? -21.190 -15.538 -12.049 1.00 79.19 86 ASN A CA 1
ATOM 709 C C . ASN A 1 86 ? -21.140 -15.112 -13.536 1.00 79.19 86 ASN A C 1
ATOM 711 O O . ASN A 1 86 ? -22.168 -14.807 -14.134 1.00 79.19 86 ASN A O 1
ATOM 715 N N . GLY A 1 87 ? -19.944 -15.054 -14.131 1.00 81.62 87 GLY A N 1
ATOM 716 C CA . GLY A 1 87 ? -19.739 -14.618 -15.519 1.00 81.62 87 GLY A CA 1
ATOM 717 C C . GLY A 1 87 ? -19.715 -13.096 -15.726 1.00 81.62 87 GLY A C 1
ATOM 718 O O . GLY A 1 87 ? -19.417 -12.640 -16.829 1.00 81.62 87 GLY A O 1
ATOM 719 N N . GLU A 1 88 ? -19.968 -12.294 -14.687 1.00 85.06 88 GLU A N 1
ATOM 720 C CA . GLU A 1 88 ? -19.797 -10.839 -14.724 1.00 85.06 88 GLU A CA 1
ATOM 721 C C . GLU A 1 88 ? -18.362 -10.464 -14.330 1.00 85.06 88 GLU A C 1
ATOM 723 O O . GLU A 1 88 ? -17.869 -10.858 -13.272 1.00 85.06 88 GLU A O 1
ATOM 728 N N . THR A 1 89 ? -17.678 -9.677 -15.164 1.00 87.81 89 THR A N 1
ATOM 729 C CA . THR A 1 89 ? -16.366 -9.110 -14.814 1.00 87.81 89 THR A CA 1
ATOM 730 C C . THR A 1 89 ? -16.551 -7.844 -13.985 1.00 87.81 89 THR A C 1
ATOM 732 O O . THR A 1 89 ? -17.037 -6.836 -14.495 1.00 87.81 89 THR A O 1
ATOM 735 N N . ILE A 1 90 ? -16.096 -7.877 -12.735 1.00 89.12 90 ILE A N 1
ATOM 736 C CA . ILE A 1 90 ? -16.174 -6.763 -11.790 1.00 89.12 90 ILE A CA 1
ATOM 737 C C . ILE A 1 90 ? -14.757 -6.245 -11.545 1.00 89.12 90 ILE A C 1
ATOM 739 O O . ILE A 1 90 ? -13.896 -6.965 -11.040 1.00 89.12 90 ILE A O 1
ATOM 743 N N . SER A 1 91 ? -14.515 -4.997 -11.929 1.00 91.38 91 SER A N 1
ATOM 744 C CA . SER A 1 91 ? -13.269 -4.274 -11.658 1.00 91.38 91 SER A CA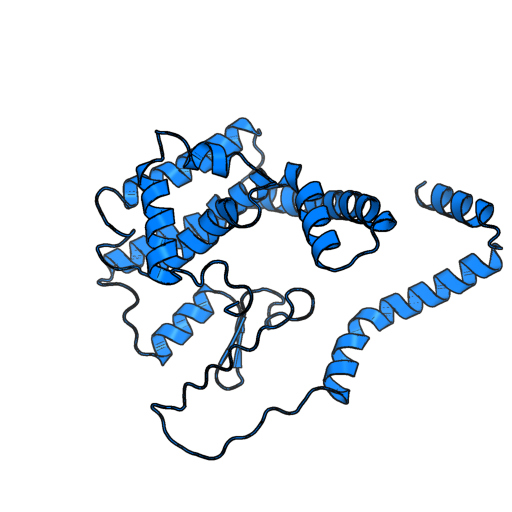 1
ATOM 745 C C . SER A 1 91 ? -13.381 -3.433 -10.389 1.00 91.38 91 SER A C 1
ATOM 747 O O . SER A 1 91 ? -14.495 -3.110 -9.991 1.00 91.38 91 SER A O 1
ATOM 749 N N . ASP A 1 92 ? -12.226 -2.994 -9.871 1.00 89.44 92 ASP A N 1
ATOM 750 C CA . ASP A 1 92 ? -12.070 -2.097 -8.712 1.00 89.44 92 ASP A CA 1
ATOM 751 C C . ASP A 1 92 ? -12.284 -2.792 -7.361 1.00 89.44 92 ASP A C 1
ATOM 753 O O . ASP A 1 92 ? -13.313 -3.415 -7.117 1.00 89.44 92 ASP A O 1
ATOM 757 N N . SER A 1 93 ? -11.299 -2.695 -6.463 1.00 87.88 93 SER A N 1
ATOM 758 C CA . SER A 1 93 ? -11.325 -3.393 -5.171 1.00 87.88 93 SER A CA 1
ATOM 759 C C . SER A 1 93 ? -12.544 -3.033 -4.326 1.00 87.88 93 SER A C 1
ATOM 761 O O . SER A 1 93 ? -13.108 -3.920 -3.694 1.00 87.88 93 SER A O 1
ATOM 763 N N . GLN A 1 94 ? -12.992 -1.778 -4.335 1.00 87.69 94 GLN A N 1
ATOM 764 C CA . GLN A 1 94 ? -14.112 -1.329 -3.509 1.00 87.69 94 GLN A CA 1
ATOM 765 C C . GLN A 1 94 ? -15.440 -1.853 -4.054 1.00 87.69 94 GLN A C 1
ATOM 767 O O . GLN A 1 94 ? -16.291 -2.307 -3.287 1.00 87.69 94 GLN A O 1
ATOM 772 N N . ILE A 1 95 ? -15.603 -1.864 -5.380 1.00 90.75 95 ILE A N 1
ATOM 773 C CA . ILE A 1 95 ? -16.785 -2.455 -6.023 1.00 90.75 95 ILE A CA 1
ATOM 774 C C . ILE A 1 95 ? -16.804 -3.970 -5.794 1.00 90.75 95 ILE A C 1
ATOM 776 O O . ILE A 1 95 ? -17.848 -4.524 -5.448 1.00 90.75 95 ILE A O 1
ATOM 780 N N . ILE A 1 96 ? -15.654 -4.634 -5.938 1.00 89.50 96 ILE A N 1
ATOM 781 C CA . ILE A 1 96 ? -15.499 -6.073 -5.692 1.00 89.50 96 ILE A CA 1
ATOM 782 C C . ILE A 1 96 ? -15.878 -6.413 -4.250 1.00 89.50 96 ILE A C 1
ATOM 784 O O . ILE A 1 96 ? -16.727 -7.277 -4.041 1.00 89.50 96 ILE A O 1
ATOM 788 N N . ILE A 1 97 ? -15.294 -5.719 -3.267 1.00 88.19 97 ILE A N 1
ATOM 789 C CA . ILE A 1 97 ? -15.580 -5.938 -1.845 1.00 88.19 97 ILE A CA 1
ATOM 790 C C . ILE A 1 97 ? -17.067 -5.720 -1.578 1.00 88.19 97 ILE A C 1
ATOM 792 O O . ILE A 1 97 ? -17.698 -6.593 -0.995 1.00 88.19 97 ILE A O 1
ATOM 796 N N . ARG A 1 98 ? -17.664 -4.624 -2.069 1.00 88.38 98 ARG A N 1
ATOM 797 C CA . ARG A 1 98 ? -19.097 -4.357 -1.878 1.00 88.38 98 ARG A CA 1
ATOM 798 C C . ARG A 1 98 ? -19.970 -5.494 -2.413 1.00 88.38 98 ARG A C 1
ATOM 800 O O . ARG A 1 98 ? -20.830 -5.994 -1.696 1.00 88.38 98 ARG A O 1
ATOM 807 N N . ARG A 1 99 ? -19.720 -5.938 -3.648 1.00 88.94 99 ARG A N 1
ATOM 808 C CA . ARG A 1 99 ? -20.492 -7.008 -4.306 1.00 88.94 99 ARG A CA 1
ATOM 809 C C . ARG A 1 99 ? -20.339 -8.353 -3.599 1.00 88.94 99 ARG A C 1
ATOM 811 O O . ARG A 1 99 ? -21.306 -9.104 -3.510 1.00 88.94 99 ARG A O 1
ATOM 818 N N . LEU A 1 100 ? -19.140 -8.667 -3.108 1.00 87.19 100 LEU A N 1
ATOM 819 C CA . LEU A 1 100 ? -18.898 -9.887 -2.340 1.00 87.19 100 LEU A CA 1
ATOM 820 C C . LEU A 1 100 ? -19.578 -9.829 -0.972 1.00 87.19 100 LEU A C 1
ATOM 822 O O . LEU A 1 100 ? -20.251 -10.786 -0.610 1.00 87.19 100 LEU A O 1
ATOM 826 N N . THR A 1 101 ? -19.481 -8.705 -0.262 1.00 86.38 101 THR A N 1
ATOM 827 C CA . THR A 1 101 ? -20.159 -8.485 1.023 1.00 86.38 101 THR A CA 1
ATOM 828 C C . THR A 1 101 ? -21.674 -8.628 0.889 1.00 86.38 101 THR A C 1
ATOM 830 O O . THR A 1 101 ? -22.280 -9.357 1.668 1.00 86.38 101 THR A O 1
ATOM 833 N N . GLU A 1 102 ? -22.279 -8.002 -0.129 1.00 86.50 102 GLU A N 1
ATOM 834 C CA . GLU A 1 102 ? -23.712 -8.133 -0.436 1.00 86.50 102 GLU A CA 1
ATOM 835 C C . GLU A 1 102 ? -24.089 -9.593 -0.729 1.00 86.50 102 GLU A C 1
ATOM 837 O O . GLU A 1 102 ? -25.032 -10.127 -0.147 1.00 86.50 102 GLU A O 1
ATOM 842 N N . LYS A 1 103 ? -23.334 -10.267 -1.607 1.00 84.50 103 LYS A N 1
ATOM 843 C CA . LYS A 1 103 ? -23.630 -11.644 -2.029 1.00 84.50 103 LYS A CA 1
ATOM 844 C C . LYS A 1 103 ? -23.469 -12.663 -0.900 1.00 84.50 103 LYS A C 1
ATOM 846 O O . LYS A 1 103 ? -24.252 -13.603 -0.821 1.00 84.50 103 LYS A O 1
ATOM 851 N N . MET A 1 104 ? -22.451 -12.494 -0.062 1.00 84.94 104 MET A N 1
ATOM 852 C CA . MET A 1 104 ? -22.154 -13.378 1.067 1.00 84.94 104 MET A CA 1
ATOM 853 C C . MET A 1 104 ? -22.898 -12.975 2.348 1.00 84.94 104 MET A C 1
ATOM 855 O O . MET A 1 104 ? -22.732 -13.639 3.365 1.00 84.94 104 MET A O 1
ATOM 859 N N . GLN A 1 105 ? -23.691 -11.897 2.307 1.00 86.12 105 GLN A N 1
ATOM 860 C CA . GLN A 1 105 ? -24.428 -11.354 3.454 1.00 86.12 105 GLN A CA 1
ATOM 861 C C . GLN A 1 105 ? -23.518 -11.086 4.667 1.00 86.12 105 GLN A C 1
ATOM 863 O O . GLN A 1 105 ? -23.884 -11.326 5.817 1.00 86.12 105 GLN A O 1
ATOM 868 N N . LEU A 1 106 ? -22.307 -10.590 4.402 1.00 84.88 106 LEU A N 1
ATOM 869 C CA . LEU A 1 106 ? -21.323 -10.288 5.439 1.00 84.88 106 LEU A CA 1
ATOM 870 C C . LEU A 1 106 ? -21.613 -8.924 6.067 1.00 84.88 106 LEU A C 1
ATOM 872 O O . LEU A 1 106 ? -22.020 -7.986 5.384 1.00 84.88 106 LEU A O 1
ATOM 876 N N . GLN A 1 107 ? -21.336 -8.799 7.364 1.00 83.75 107 GLN A N 1
ATOM 877 C CA . GLN A 1 107 ? -21.280 -7.511 8.055 1.00 83.75 107 GLN A CA 1
ATOM 878 C C . GLN A 1 107 ? -19.823 -7.027 8.057 1.00 83.75 107 GLN A C 1
ATOM 880 O O . GLN A 1 107 ? -19.010 -7.566 8.807 1.00 83.75 107 GLN A O 1
ATOM 885 N N . PRO A 1 108 ? -19.446 -6.057 7.198 1.00 80.94 108 PRO A N 1
ATOM 886 C CA . PRO A 1 108 ? -18.049 -5.665 7.020 1.00 80.94 108 PRO A CA 1
ATOM 887 C C . PRO A 1 108 ? -17.519 -4.785 8.158 1.00 80.94 108 PRO A C 1
ATOM 889 O O . PRO A 1 108 ? -16.318 -4.539 8.197 1.00 80.94 108 PRO A O 1
ATOM 892 N N . TYR A 1 109 ? -18.404 -4.286 9.025 1.00 91.00 109 TYR A N 1
ATOM 893 C CA . TYR A 1 109 ? -18.124 -3.415 10.165 1.00 91.00 109 TYR A CA 1
ATOM 894 C C . TYR A 1 109 ? -19.175 -3.649 11.265 1.00 91.00 109 TYR A C 1
ATOM 896 O O . TYR A 1 109 ? -20.280 -4.094 10.946 1.00 91.00 109 TYR A O 1
ATOM 904 N N . PRO A 1 110 ? -18.862 -3.342 12.538 1.00 89.44 110 PRO A N 1
ATOM 905 C CA . PRO A 1 110 ? -19.776 -3.580 13.657 1.00 89.44 110 PRO A CA 1
ATOM 906 C C . PRO A 1 110 ? -20.942 -2.580 13.700 1.00 89.44 110 PRO A C 1
ATOM 908 O O . PRO A 1 110 ? -22.023 -2.909 14.181 1.00 89.44 110 PRO A O 1
ATOM 911 N N . ASP A 1 111 ? -20.734 -1.365 13.190 1.00 92.81 111 ASP A N 1
ATOM 912 C CA . ASP A 1 111 ? -21.713 -0.283 13.190 1.00 92.81 111 ASP A CA 1
ATOM 913 C C . ASP A 1 111 ? -21.435 0.729 12.058 1.00 92.81 111 ASP A C 1
ATOM 915 O O . ASP A 1 111 ? -20.382 0.709 11.408 1.00 92.81 111 ASP A O 1
ATOM 919 N N . ALA A 1 112 ? -22.392 1.629 11.811 1.00 93.69 112 ALA A N 1
ATOM 920 C CA . ALA A 1 112 ? -22.317 2.618 10.735 1.00 93.69 112 ALA A CA 1
ATOM 921 C C . ALA A 1 112 ? -21.210 3.672 10.931 1.00 93.69 112 ALA A C 1
ATOM 923 O O . ALA A 1 112 ? -20.654 4.161 9.946 1.00 93.69 112 ALA A O 1
ATOM 924 N N . GLN A 1 113 ? -20.870 4.023 12.175 1.00 94.56 113 GLN A N 1
ATOM 925 C CA . GLN A 1 113 ? -19.797 4.971 12.472 1.00 94.56 113 GLN A CA 1
ATOM 926 C C . GLN A 1 113 ? -18.432 4.340 12.175 1.00 94.56 113 GLN A C 1
ATOM 928 O O . GLN A 1 113 ? -17.605 4.959 11.504 1.00 94.56 113 GLN A O 1
ATOM 933 N N . SER A 1 114 ? -18.228 3.089 12.590 1.00 94.06 114 SER A N 1
ATOM 934 C CA . SER A 1 114 ? -17.048 2.289 12.254 1.00 94.06 114 SER A CA 1
ATOM 935 C C . SER A 1 114 ? -16.908 2.101 10.742 1.00 94.06 114 SER A C 1
ATOM 937 O O . SER A 1 114 ? -15.814 2.253 10.201 1.00 94.06 114 SER A O 1
ATOM 939 N N . ALA A 1 115 ? -18.016 1.869 10.030 1.00 93.12 115 ALA A N 1
ATOM 940 C CA . ALA A 1 115 ? -18.013 1.799 8.569 1.00 93.12 115 ALA A CA 1
ATOM 941 C C . ALA A 1 115 ? -17.600 3.129 7.913 1.00 93.12 115 ALA A C 1
ATOM 943 O O . ALA A 1 115 ? -16.803 3.134 6.973 1.00 93.12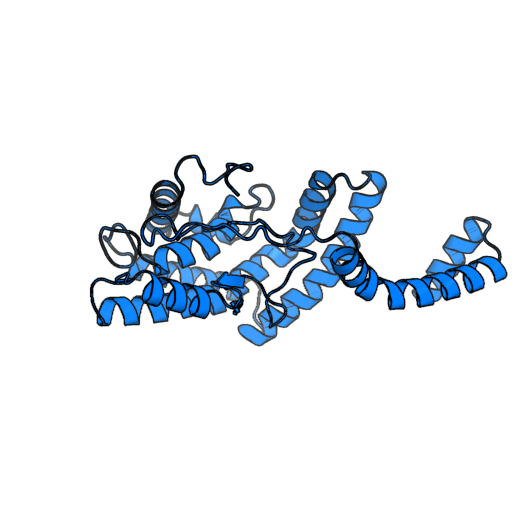 115 ALA A O 1
ATOM 944 N N . ALA A 1 116 ? -18.097 4.264 8.418 1.00 95.38 116 ALA A N 1
ATOM 945 C CA . ALA A 1 116 ? -17.730 5.588 7.916 1.00 95.38 116 ALA A CA 1
ATOM 946 C C . ALA A 1 116 ? -16.248 5.912 8.175 1.00 95.38 116 ALA A C 1
ATOM 948 O O . ALA A 1 116 ? -15.558 6.411 7.282 1.00 95.38 116 ALA A O 1
ATOM 949 N N . MET A 1 117 ? -15.740 5.579 9.365 1.00 95.94 117 MET A N 1
ATOM 950 C CA . MET A 1 117 ? -14.325 5.737 9.705 1.00 95.94 117 MET A CA 1
ATOM 951 C C . MET A 1 117 ? -13.441 4.843 8.830 1.00 95.94 117 MET A C 1
ATOM 953 O O . MET A 1 117 ? -12.473 5.324 8.242 1.00 95.94 117 MET A O 1
ATOM 957 N N . GLY A 1 118 ? -13.802 3.565 8.680 1.00 95.12 118 GLY A N 1
ATOM 958 C CA . GLY A 1 118 ? -13.115 2.629 7.793 1.00 95.12 118 GLY A CA 1
ATOM 959 C C . GLY A 1 118 ? -13.053 3.144 6.355 1.00 95.12 118 GLY A C 1
ATOM 960 O O . GLY A 1 118 ? -11.985 3.144 5.752 1.00 95.12 118 GLY A O 1
ATOM 961 N N . HIS A 1 119 ? -14.158 3.692 5.837 1.00 94.88 119 HIS A N 1
ATOM 962 C CA . HIS A 1 119 ? -14.182 4.316 4.514 1.00 94.88 119 HIS A CA 1
ATOM 963 C C . HIS A 1 119 ? -13.214 5.503 4.398 1.00 94.88 119 HIS A C 1
ATOM 965 O O . HIS A 1 119 ? -12.493 5.607 3.405 1.00 94.88 119 HIS A O 1
ATOM 971 N N . ALA A 1 120 ? -13.178 6.402 5.387 1.00 97.06 120 ALA A N 1
ATOM 972 C CA . ALA A 1 120 ? -12.273 7.552 5.375 1.00 97.06 120 ALA A CA 1
ATOM 973 C C . ALA A 1 120 ? -10.797 7.117 5.381 1.00 97.06 120 ALA A C 1
ATOM 975 O O . ALA A 1 120 ? -9.994 7.618 4.588 1.00 97.06 120 ALA A O 1
ATOM 976 N N . VAL A 1 121 ? -10.459 6.133 6.218 1.00 97.50 121 VAL A N 1
ATOM 977 C CA . VAL A 1 121 ? -9.109 5.562 6.302 1.00 97.50 121 VAL A CA 1
ATOM 978 C C . VAL A 1 121 ? -8.728 4.848 5.006 1.00 97.50 121 VAL A C 1
ATOM 980 O O . VAL A 1 121 ? -7.635 5.076 4.491 1.00 97.50 121 VAL A O 1
ATOM 983 N N . ASP A 1 122 ? -9.635 4.070 4.415 1.00 95.31 122 ASP A N 1
ATOM 984 C CA . ASP A 1 122 ? -9.425 3.441 3.108 1.00 95.31 122 ASP A CA 1
ATOM 985 C C . ASP A 1 122 ? -9.098 4.482 2.026 1.00 95.31 122 ASP A C 1
ATOM 987 O O . ASP A 1 122 ? -8.189 4.281 1.219 1.00 95.31 122 ASP A O 1
ATOM 991 N N . ARG A 1 123 ? -9.804 5.624 1.999 1.00 95.56 123 ARG A N 1
ATOM 992 C CA . ARG A 1 123 ? -9.530 6.697 1.026 1.00 95.56 123 ARG A CA 1
ATOM 993 C C . ARG A 1 123 ? -8.179 7.363 1.248 1.00 95.56 123 ARG A C 1
ATOM 995 O O . ARG A 1 123 ? -7.526 7.686 0.255 1.00 95.56 123 ARG A O 1
ATOM 1002 N N . MET A 1 124 ? -7.755 7.542 2.498 1.00 97.62 124 MET A N 1
ATOM 1003 C CA . MET A 1 124 ? -6.413 8.033 2.818 1.00 97.62 124 MET A CA 1
ATOM 1004 C C . MET A 1 124 ? -5.345 7.048 2.320 1.00 97.62 124 MET A C 1
ATOM 1006 O O . MET A 1 124 ? -4.447 7.441 1.574 1.00 97.62 124 MET A O 1
ATOM 1010 N N . LEU A 1 125 ? -5.495 5.763 2.652 1.00 97.62 125 LEU A N 1
ATOM 1011 C CA . LEU A 1 125 ? -4.526 4.716 2.330 1.00 97.62 125 LEU A CA 1
ATOM 1012 C C . LEU A 1 125 ? -4.393 4.461 0.822 1.00 97.62 125 LEU A C 1
ATOM 1014 O O . LEU A 1 125 ? -3.276 4.442 0.301 1.00 97.62 125 LEU A O 1
ATOM 1018 N N . ASP A 1 126 ? -5.509 4.288 0.107 1.00 93.44 126 ASP A N 1
ATOM 1019 C CA . ASP A 1 126 ? -5.507 3.928 -1.321 1.00 93.44 126 ASP A CA 1
ATOM 1020 C C . ASP A 1 126 ? -5.093 5.079 -2.244 1.00 93.44 126 ASP A C 1
ATOM 1022 O O . ASP A 1 126 ? -4.615 4.840 -3.357 1.00 93.44 126 ASP A O 1
ATOM 1026 N N . ASN A 1 127 ? -5.271 6.327 -1.803 1.00 94.62 127 ASN A N 1
ATOM 1027 C CA . ASN A 1 127 ? -4.965 7.497 -2.620 1.00 94.62 127 ASN A CA 1
ATOM 1028 C C . ASN A 1 127 ? -3.703 8.207 -2.141 1.00 94.62 127 ASN A C 1
ATOM 1030 O O . ASN A 1 127 ? -2.720 8.272 -2.882 1.00 94.62 127 ASN A O 1
ATOM 1034 N N . HIS A 1 128 ? -3.719 8.755 -0.929 1.00 97.75 128 HIS A N 1
ATOM 1035 C CA . HIS A 1 128 ? -2.644 9.614 -0.445 1.00 97.75 128 HIS A CA 1
ATOM 1036 C C . HIS A 1 128 ? -1.411 8.777 -0.084 1.00 97.75 128 HIS A C 1
ATOM 1038 O O . HIS A 1 128 ? -0.382 8.856 -0.766 1.00 97.75 128 HIS A O 1
ATOM 1044 N N . THR A 1 129 ? -1.556 7.855 0.871 1.00 98.00 129 THR A N 1
ATOM 1045 C CA . THR A 1 129 ? -0.458 7.001 1.344 1.00 98.00 129 THR A CA 1
ATOM 1046 C C . THR A 1 129 ? 0.101 6.120 0.224 1.00 98.00 129 THR A C 1
ATOM 1048 O O . THR A 1 129 ? 1.317 5.976 0.097 1.00 98.00 129 THR A O 1
ATOM 1051 N N . PHE A 1 130 ? -0.751 5.568 -0.650 1.00 95.81 130 PHE A N 1
ATOM 1052 C CA . PHE A 1 130 ? -0.308 4.794 -1.813 1.00 95.81 130 PHE A CA 1
ATOM 1053 C C . PHE A 1 130 ? 0.640 5.595 -2.719 1.00 95.81 130 PHE A C 1
ATOM 1055 O O . PHE A 1 130 ? 1.703 5.092 -3.094 1.00 95.81 130 PHE A O 1
ATOM 1062 N N . ASN A 1 131 ? 0.292 6.833 -3.090 1.00 97.56 131 ASN A N 1
ATOM 1063 C CA . ASN A 1 131 ? 1.141 7.624 -3.986 1.00 97.56 131 ASN A CA 1
ATOM 1064 C C . ASN A 1 131 ? 2.442 8.061 -3.291 1.00 97.56 131 ASN A C 1
ATOM 1066 O O . ASN A 1 131 ? 3.489 8.083 -3.938 1.00 97.56 131 ASN A O 1
ATOM 1070 N N . LEU A 1 132 ? 2.419 8.308 -1.981 1.00 97.75 132 LEU A N 1
ATOM 1071 C CA . LEU A 1 132 ? 3.632 8.558 -1.194 1.00 97.75 132 LEU A CA 1
ATOM 1072 C C . LEU A 1 132 ? 4.537 7.315 -1.117 1.00 97.75 132 LEU A C 1
ATOM 1074 O O . LEU A 1 132 ? 5.750 7.412 -1.304 1.00 97.75 132 LEU A O 1
ATOM 1078 N N . ASN A 1 133 ? 3.957 6.122 -0.969 1.00 95.25 133 ASN A N 1
ATOM 1079 C CA . ASN A 1 133 ? 4.687 4.853 -1.051 1.00 95.25 133 ASN A CA 1
ATOM 1080 C C . ASN A 1 133 ? 5.295 4.618 -2.443 1.00 95.25 133 ASN A C 1
ATOM 1082 O O . ASN A 1 133 ? 6.400 4.082 -2.557 1.00 95.25 133 ASN A O 1
ATOM 1086 N N . VAL A 1 134 ? 4.593 5.008 -3.514 1.00 94.12 134 VAL A N 1
ATOM 1087 C CA . VAL A 1 134 ? 5.135 4.986 -4.882 1.00 94.12 134 VAL A CA 1
ATOM 1088 C C . VAL A 1 134 ? 6.323 5.935 -4.998 1.00 94.12 134 VAL A C 1
ATOM 1090 O O . VAL A 1 134 ? 7.355 5.536 -5.539 1.00 94.12 134 VAL A O 1
ATOM 1093 N N . HIS A 1 135 ? 6.197 7.152 -4.465 1.00 95.94 135 HIS A N 1
ATOM 1094 C CA . HIS A 1 135 ? 7.265 8.146 -4.458 1.00 95.94 135 HIS A CA 1
ATOM 1095 C C . HIS A 1 135 ? 8.529 7.617 -3.771 1.00 95.94 135 HIS A C 1
ATOM 1097 O O . HIS A 1 135 ? 9.600 7.591 -4.375 1.00 95.94 135 HIS A O 1
ATOM 1103 N N . ALA A 1 136 ? 8.377 7.062 -2.564 1.00 94.12 136 ALA A N 1
ATOM 1104 C CA . ALA A 1 136 ? 9.460 6.478 -1.771 1.00 94.12 136 ALA A CA 1
ATOM 1105 C C . ALA A 1 136 ? 10.247 5.367 -2.498 1.00 94.12 136 ALA A C 1
ATOM 1107 O O . ALA A 1 136 ? 11.374 5.046 -2.121 1.00 94.12 136 ALA A O 1
ATOM 1108 N N . LYS A 1 137 ? 9.655 4.756 -3.533 1.00 91.19 137 LYS A N 1
ATOM 1109 C CA . LYS A 1 137 ? 10.246 3.667 -4.322 1.00 91.19 137 LYS A CA 1
ATOM 1110 C C . LYS A 1 137 ? 10.863 4.128 -5.644 1.00 91.19 137 LYS A C 1
ATOM 1112 O O . LYS A 1 137 ? 11.513 3.309 -6.296 1.00 91.19 137 LYS A O 1
ATOM 1117 N N . LEU A 1 138 ? 10.699 5.389 -6.060 1.00 91.94 138 LEU A N 1
ATOM 1118 C CA . LEU A 1 138 ? 11.147 5.864 -7.379 1.00 91.94 138 LEU A CA 1
ATOM 1119 C C . LEU A 1 138 ? 12.648 5.642 -7.607 1.00 91.94 138 LEU A C 1
ATOM 1121 O O . LEU A 1 138 ? 13.046 5.202 -8.689 1.00 91.94 138 LEU A O 1
ATOM 1125 N N . ASP A 1 139 ? 13.475 5.885 -6.590 1.00 88.88 139 ASP A N 1
ATOM 1126 C CA . ASP A 1 139 ? 14.931 5.681 -6.651 1.00 88.88 139 ASP A CA 1
ATOM 1127 C C . ASP A 1 139 ? 15.339 4.207 -6.601 1.00 88.88 139 ASP A C 1
ATOM 1129 O O . ASP A 1 139 ? 16.462 3.849 -6.951 1.00 88.88 139 ASP A O 1
ATOM 1133 N N . LYS A 1 140 ? 14.423 3.327 -6.192 1.00 89.44 140 LYS A N 1
ATOM 1134 C CA . LYS A 1 140 ? 14.661 1.885 -6.097 1.00 89.44 140 LYS A CA 1
ATOM 1135 C C . LYS A 1 140 ? 14.132 1.109 -7.301 1.00 89.44 140 LYS A C 1
ATOM 1137 O O . LYS A 1 140 ? 14.379 -0.090 -7.395 1.00 89.44 140 LYS A O 1
ATOM 1142 N N . LEU A 1 141 ? 13.467 1.765 -8.259 1.00 87.19 141 LEU A N 1
ATOM 1143 C CA . LEU A 1 141 ? 12.878 1.111 -9.436 1.00 87.19 141 LEU A CA 1
ATOM 1144 C C . LEU A 1 141 ? 13.876 0.253 -10.221 1.00 87.19 141 LEU A C 1
ATOM 1146 O O . LEU A 1 141 ? 13.510 -0.839 -10.639 1.00 87.19 141 LEU A O 1
ATOM 1150 N N . GLY A 1 142 ? 15.124 0.700 -10.389 1.00 86.62 142 GLY A N 1
ATOM 1151 C CA . GLY A 1 142 ? 16.161 -0.094 -11.061 1.00 86.62 142 GLY A CA 1
ATOM 1152 C C . GLY A 1 142 ? 16.381 -1.446 -10.384 1.00 86.62 142 GLY A C 1
ATOM 1153 O O . GLY A 1 142 ? 16.242 -2.480 -11.031 1.00 86.62 142 GLY A O 1
ATOM 1154 N N . ALA A 1 143 ? 16.611 -1.435 -9.069 1.00 85.75 143 ALA A N 1
ATOM 1155 C CA . ALA A 1 143 ? 16.800 -2.644 -8.270 1.00 85.75 143 ALA A CA 1
ATOM 1156 C C . ALA A 1 143 ? 15.549 -3.544 -8.258 1.00 85.75 143 ALA A C 1
ATOM 1158 O O . ALA A 1 143 ? 15.660 -4.767 -8.344 1.00 85.75 143 ALA A O 1
ATOM 1159 N N . LEU A 1 144 ? 14.351 -2.949 -8.203 1.00 82.56 144 LEU A N 1
ATOM 1160 C CA . LEU A 1 144 ? 13.085 -3.687 -8.269 1.00 82.56 144 LEU A CA 1
ATOM 1161 C C . LEU A 1 144 ? 12.934 -4.427 -9.607 1.00 82.56 144 LEU A C 1
ATOM 1163 O O . LEU A 1 144 ? 12.588 -5.606 -9.635 1.00 82.56 144 LEU A O 1
ATOM 1167 N N . ILE A 1 145 ? 13.217 -3.752 -10.722 1.00 83.94 145 ILE A N 1
ATOM 1168 C CA . ILE A 1 145 ? 13.122 -4.339 -12.065 1.00 83.94 145 ILE A CA 1
ATOM 1169 C C . ILE A 1 145 ? 14.204 -5.388 -12.272 1.00 83.94 145 ILE A C 1
ATOM 1171 O O . ILE A 1 145 ? 13.931 -6.423 -12.869 1.00 83.94 145 ILE A O 1
ATOM 1175 N N . GLU A 1 146 ? 15.411 -5.141 -11.772 1.00 84.50 146 GLU A N 1
ATOM 1176 C CA . GLU A 1 146 ? 16.507 -6.100 -11.822 1.00 84.50 146 GLU A CA 1
ATOM 1177 C C . GLU A 1 146 ? 16.133 -7.405 -11.109 1.00 84.50 146 GLU A C 1
ATOM 1179 O O . GLU A 1 146 ? 16.277 -8.486 -11.682 1.00 84.50 146 GLU A O 1
ATOM 1184 N N . SER A 1 147 ? 15.588 -7.303 -9.892 1.00 81.31 147 SER A N 1
ATOM 1185 C CA . SER A 1 147 ? 15.098 -8.453 -9.126 1.00 81.31 147 SER A CA 1
ATOM 1186 C C . SER A 1 147 ? 13.998 -9.204 -9.881 1.00 81.31 147 SER A C 1
ATOM 1188 O O . SER A 1 147 ? 14.073 -10.422 -10.041 1.00 81.31 147 SER A O 1
ATOM 1190 N N . LEU A 1 148 ? 13.018 -8.484 -10.437 1.00 77.44 148 LEU A N 1
ATOM 1191 C CA . LEU A 1 148 ? 11.958 -9.089 -11.246 1.00 77.44 148 LEU A CA 1
ATOM 1192 C C . LEU A 1 148 ? 12.504 -9.767 -12.509 1.00 77.44 148 LEU A C 1
ATOM 1194 O O . LEU A 1 148 ? 12.063 -10.862 -12.842 1.00 77.44 148 LEU A O 1
ATOM 1198 N N . ALA A 1 149 ? 13.455 -9.155 -13.213 1.00 77.62 149 ALA A N 1
ATOM 1199 C CA . ALA A 1 149 ? 14.043 -9.719 -14.424 1.00 77.62 149 ALA A CA 1
ATOM 1200 C C . ALA A 1 149 ? 14.819 -11.011 -14.123 1.00 77.62 149 ALA A C 1
ATOM 1202 O O . ALA A 1 149 ? 14.636 -12.006 -14.827 1.00 77.62 149 ALA A O 1
ATOM 1203 N N . LYS A 1 150 ? 15.608 -11.025 -13.040 1.00 77.50 150 LYS A N 1
ATOM 1204 C CA . LYS A 1 150 ? 16.314 -12.222 -12.554 1.00 77.50 150 LYS A CA 1
ATOM 1205 C C . LYS A 1 150 ? 15.337 -13.352 -12.219 1.00 77.50 150 LYS A C 1
ATOM 1207 O O . LYS A 1 150 ? 15.528 -14.474 -12.675 1.00 77.50 150 LYS A O 1
ATOM 1212 N N . ASN A 1 151 ? 14.246 -13.037 -11.520 1.00 73.38 151 ASN A N 1
ATOM 1213 C CA . ASN A 1 151 ? 13.235 -14.022 -11.119 1.00 73.38 151 ASN A CA 1
ATOM 1214 C C . ASN A 1 151 ? 12.377 -14.547 -12.285 1.00 73.38 151 ASN A C 1
ATOM 1216 O O . ASN A 1 151 ? 11.709 -15.566 -12.140 1.00 73.38 151 ASN A O 1
ATOM 1220 N N . ASN A 1 152 ? 12.377 -13.868 -13.437 1.00 71.50 152 ASN A N 1
ATOM 1221 C CA . ASN A 1 152 ? 11.653 -14.283 -14.643 1.00 71.50 152 ASN A CA 1
ATOM 1222 C C . ASN A 1 152 ? 12.581 -14.879 -15.722 1.00 71.50 152 ASN A C 1
ATOM 1224 O O . ASN A 1 152 ? 12.220 -14.886 -16.898 1.00 71.50 152 ASN A O 1
ATOM 1228 N N . ASN A 1 153 ? 13.766 -15.375 -15.342 1.00 77.69 153 ASN A N 1
ATOM 1229 C CA . ASN A 1 153 ? 14.734 -16.029 -16.236 1.00 77.69 153 ASN A CA 1
ATOM 1230 C C . ASN A 1 153 ? 15.166 -15.172 -17.444 1.00 77.69 153 ASN A C 1
ATOM 1232 O O . ASN A 1 153 ? 15.476 -15.702 -18.514 1.00 77.69 153 ASN A O 1
ATOM 1236 N N . ILE A 1 154 ? 15.203 -13.842 -17.297 1.00 74.25 154 ILE A N 1
ATOM 1237 C CA . ILE A 1 154 ? 15.783 -12.965 -18.321 1.00 74.25 154 ILE A CA 1
ATOM 1238 C C . ILE A 1 154 ? 17.301 -13.210 -18.376 1.00 74.25 154 ILE A C 1
ATOM 1240 O O . ILE A 1 154 ? 17.938 -13.236 -17.319 1.00 74.25 154 ILE A O 1
ATOM 1244 N N . PRO A 1 155 ? 17.914 -13.359 -19.570 1.00 83.25 155 PRO A N 1
ATOM 1245 C CA . PRO A 1 155 ? 19.350 -13.598 -19.683 1.00 83.25 155 PRO A CA 1
ATOM 1246 C C . PRO A 1 155 ? 20.174 -12.538 -18.945 1.00 83.25 155 PRO A C 1
ATOM 1248 O O . PRO A 1 155 ? 19.957 -11.340 -19.134 1.00 83.25 155 PRO A O 1
ATOM 1251 N N . ALA A 1 156 ? 21.146 -12.973 -18.137 1.00 86.44 156 ALA A N 1
ATOM 1252 C CA . ALA A 1 156 ? 21.881 -12.109 -17.207 1.00 86.44 156 ALA A CA 1
ATOM 1253 C C . ALA A 1 156 ? 22.528 -10.881 -17.875 1.00 86.44 156 ALA A C 1
ATOM 1255 O O . ALA A 1 156 ? 22.541 -9.802 -17.291 1.00 86.44 156 ALA A O 1
ATOM 1256 N N . PHE A 1 157 ? 22.996 -11.013 -19.120 1.00 87.69 157 PHE A N 1
ATOM 1257 C CA . PHE A 1 157 ? 23.598 -9.907 -19.873 1.00 87.69 157 PHE A CA 1
ATOM 1258 C C . PHE A 1 157 ? 22.587 -8.824 -20.303 1.00 87.69 157 PHE A C 1
ATOM 1260 O O . PHE A 1 157 ? 22.969 -7.683 -20.543 1.00 87.69 157 PHE A O 1
ATOM 1267 N N . VAL A 1 158 ? 21.293 -9.158 -20.381 1.00 84.38 158 VAL A N 1
ATOM 1268 C CA . VAL A 1 158 ? 20.202 -8.240 -20.758 1.00 84.38 158 VAL A CA 1
ATOM 1269 C C . VAL A 1 158 ? 19.630 -7.514 -19.536 1.00 84.38 158 VAL A C 1
ATOM 1271 O O . VAL A 1 158 ? 19.094 -6.410 -19.659 1.00 84.38 158 VAL A O 1
ATOM 1274 N N . VAL A 1 159 ? 19.764 -8.109 -18.347 1.00 84.69 159 VAL A N 1
ATOM 1275 C CA . VAL A 1 159 ? 19.190 -7.599 -17.094 1.00 84.69 159 VAL A CA 1
ATOM 1276 C C . VAL A 1 159 ? 19.568 -6.134 -16.807 1.00 84.69 159 VAL A C 1
ATOM 1278 O O . VAL A 1 159 ? 18.646 -5.359 -16.547 1.00 84.69 159 VAL A O 1
ATOM 1281 N N . PRO A 1 160 ? 20.840 -5.688 -16.914 1.00 87.81 160 PRO A N 1
ATOM 1282 C CA . PRO A 1 160 ? 21.196 -4.291 -16.640 1.00 87.81 160 PRO A CA 1
ATOM 1283 C C . PRO A 1 160 ? 20.516 -3.303 -17.596 1.00 87.81 160 PRO A C 1
ATOM 1285 O O . PRO A 1 160 ? 20.078 -2.228 -17.186 1.00 87.81 160 PRO A O 1
ATOM 1288 N N . ILE A 1 161 ? 20.372 -3.685 -18.870 1.00 88.31 161 ILE A N 1
ATOM 1289 C CA . ILE A 1 161 ? 19.735 -2.859 -19.904 1.00 88.31 161 ILE A CA 1
ATOM 1290 C C . ILE A 1 161 ? 18.235 -2.731 -19.619 1.00 88.31 161 ILE A C 1
ATOM 1292 O O . ILE A 1 161 ? 17.686 -1.628 -19.651 1.00 88.31 161 ILE A O 1
ATOM 1296 N N . VAL A 1 162 ? 17.573 -3.848 -19.298 1.00 85.06 162 VAL A N 1
ATOM 1297 C CA . VAL A 1 162 ? 16.146 -3.873 -18.941 1.00 85.06 162 VAL A CA 1
ATOM 1298 C C . VAL A 1 162 ? 15.886 -3.080 -17.664 1.00 85.06 162 VAL A C 1
ATOM 1300 O O . VAL A 1 162 ? 14.946 -2.286 -17.632 1.00 85.06 162 VAL A O 1
ATOM 1303 N N . ALA A 1 163 ? 16.729 -3.242 -16.643 1.00 87.62 163 ALA A N 1
ATOM 1304 C CA . ALA A 1 163 ? 16.630 -2.493 -15.397 1.00 87.62 163 ALA A CA 1
ATOM 1305 C C . ALA A 1 163 ? 16.755 -0.984 -15.644 1.00 87.62 163 ALA A C 1
ATOM 1307 O O . ALA A 1 163 ? 15.892 -0.223 -15.212 1.00 87.62 163 ALA A O 1
ATOM 1308 N N . PHE A 1 164 ? 17.761 -0.549 -16.408 1.00 87.31 164 PHE A N 1
ATOM 1309 C CA . PHE A 1 164 ? 17.980 0.866 -16.705 1.00 87.31 164 PHE A CA 1
ATOM 1310 C C . PHE A 1 164 ? 16.843 1.489 -17.531 1.00 87.31 164 PHE A C 1
ATOM 1312 O O . PHE A 1 164 ? 16.253 2.498 -17.131 1.00 87.31 164 PHE A O 1
ATOM 1319 N N . LEU A 1 165 ? 16.499 0.888 -18.677 1.00 88.56 165 LEU A N 1
ATOM 1320 C CA . LEU A 1 165 ? 15.463 1.421 -19.568 1.00 88.56 165 LEU A CA 1
ATOM 1321 C C . LEU A 1 165 ? 14.075 1.345 -18.926 1.00 88.56 165 LEU A C 1
ATOM 1323 O O . LEU A 1 165 ? 13.312 2.314 -18.975 1.00 88.56 165 LEU A O 1
ATOM 1327 N N . GLY A 1 166 ? 13.764 0.217 -18.284 1.00 85.19 166 GLY A N 1
ATOM 1328 C CA . GLY A 1 166 ? 12.516 0.018 -17.560 1.00 85.19 166 GLY A CA 1
ATOM 1329 C C . GLY A 1 166 ? 12.357 1.022 -16.422 1.00 85.19 166 GLY A C 1
ATOM 1330 O O . GLY A 1 166 ? 11.290 1.628 -16.296 1.00 85.19 166 GLY A O 1
ATOM 1331 N N . ALA A 1 167 ? 13.417 1.260 -15.639 1.00 90.06 167 ALA A N 1
ATOM 1332 C CA . ALA A 1 167 ? 13.384 2.214 -14.534 1.00 90.06 167 ALA A CA 1
ATOM 1333 C C . ALA A 1 167 ? 13.144 3.629 -15.042 1.00 90.06 167 ALA A C 1
ATOM 1335 O O . ALA A 1 167 ? 12.282 4.319 -14.509 1.00 90.06 167 ALA A O 1
ATOM 1336 N N . LYS A 1 168 ? 13.828 4.051 -16.112 1.00 87.25 168 LYS A N 1
ATOM 1337 C CA . LYS A 1 168 ? 13.648 5.390 -16.689 1.00 87.25 168 LYS A CA 1
ATOM 1338 C C . LYS A 1 168 ? 12.214 5.627 -17.173 1.00 87.25 168 LYS A C 1
ATOM 1340 O O . LYS A 1 168 ? 11.629 6.670 -16.878 1.00 87.25 168 LYS A O 1
ATOM 1345 N N . ILE A 1 169 ? 11.634 4.656 -17.884 1.00 87.56 169 ILE A N 1
ATOM 1346 C CA . ILE A 1 169 ? 10.261 4.751 -18.403 1.00 87.56 169 ILE A CA 1
ATOM 1347 C C . ILE A 1 169 ? 9.242 4.756 -17.257 1.00 87.56 169 ILE A C 1
ATOM 1349 O O . ILE A 1 169 ? 8.329 5.584 -17.248 1.00 87.56 169 ILE A O 1
ATOM 1353 N N . MET A 1 170 ? 9.380 3.841 -16.292 1.00 88.44 170 MET A N 1
ATOM 1354 C CA . MET A 1 170 ? 8.443 3.753 -15.170 1.00 88.44 170 MET A CA 1
ATOM 1355 C C . MET A 1 170 ? 8.569 4.936 -14.219 1.00 88.44 170 MET A C 1
ATOM 1357 O O . MET A 1 170 ? 7.539 5.458 -13.798 1.00 88.44 170 MET A O 1
ATOM 1361 N N . ARG A 1 171 ? 9.789 5.414 -13.948 1.00 93.19 171 ARG A N 1
ATOM 1362 C CA . ARG A 1 171 ? 10.025 6.574 -13.085 1.00 93.19 171 ARG A CA 1
ATOM 1363 C C . ARG A 1 171 ? 9.258 7.784 -13.587 1.00 93.19 171 ARG A C 1
ATOM 1365 O O . ARG A 1 171 ? 8.457 8.320 -12.841 1.00 93.19 171 ARG A O 1
ATOM 1372 N N . SER A 1 172 ? 9.419 8.156 -14.858 1.00 90.31 172 SER A N 1
ATOM 1373 C CA . SER A 1 172 ? 8.741 9.336 -15.413 1.00 90.31 172 SER A CA 1
ATOM 1374 C C . SER A 1 172 ? 7.212 9.250 -15.292 1.00 90.31 172 SER A C 1
ATOM 1376 O O . SER A 1 172 ? 6.560 10.226 -14.919 1.00 90.31 172 SER A O 1
ATOM 1378 N N . LYS A 1 173 ? 6.626 8.073 -15.553 1.00 92.50 173 LYS A N 1
ATOM 1379 C CA . LYS A 1 173 ? 5.175 7.861 -15.431 1.00 92.50 173 LYS A CA 1
ATOM 1380 C C . LYS A 1 173 ? 4.693 7.934 -13.983 1.00 92.50 173 LYS A C 1
ATOM 1382 O O . LYS A 1 173 ? 3.679 8.576 -13.716 1.00 92.50 173 LYS A O 1
ATOM 1387 N N . LEU A 1 174 ? 5.394 7.265 -13.070 1.00 93.94 174 LEU A N 1
ATOM 1388 C CA . LEU A 1 174 ? 5.028 7.211 -11.657 1.00 93.94 174 LEU A CA 1
ATOM 1389 C C . LEU A 1 174 ? 5.247 8.560 -10.974 1.00 93.94 174 LEU A C 1
ATOM 1391 O O . LEU A 1 174 ? 4.368 9.019 -10.261 1.00 93.94 174 LEU A O 1
ATOM 1395 N N . GLU A 1 175 ? 6.350 9.240 -11.262 1.00 95.44 175 GLU A N 1
ATOM 1396 C CA . GLU A 1 175 ? 6.630 10.581 -10.754 1.00 95.44 175 GLU A CA 1
ATOM 1397 C C . GLU A 1 175 ? 5.572 11.585 -11.226 1.00 95.44 175 GLU A C 1
ATOM 1399 O O . GLU A 1 175 ? 5.044 12.348 -10.421 1.00 95.44 175 GLU A O 1
ATOM 1404 N N . LYS A 1 176 ? 5.179 11.543 -12.510 1.00 96.31 176 LYS A N 1
ATOM 1405 C CA . LYS A 1 176 ? 4.070 12.367 -13.013 1.00 96.31 176 LYS A CA 1
ATOM 1406 C C . LYS A 1 176 ? 2.768 12.070 -12.267 1.00 96.31 176 LYS A C 1
ATOM 1408 O O . LYS A 1 176 ? 2.073 13.005 -11.886 1.00 96.31 176 LYS A O 1
ATOM 1413 N N . ARG A 1 177 ? 2.446 10.790 -12.047 1.00 95.06 177 ARG A N 1
ATOM 1414 C CA . ARG A 1 177 ? 1.258 10.385 -11.283 1.00 95.06 177 ARG A CA 1
ATOM 1415 C C . ARG A 1 177 ? 1.288 10.967 -9.872 1.00 95.06 177 ARG A C 1
ATOM 1417 O O . ARG A 1 177 ? 0.315 11.598 -9.485 1.00 95.06 177 ARG A O 1
ATOM 1424 N N . VAL A 1 178 ? 2.392 10.794 -9.143 1.00 97.19 178 VAL A N 1
ATOM 1425 C CA . VAL A 1 178 ? 2.536 11.329 -7.780 1.00 97.19 178 VAL A CA 1
ATOM 1426 C C . VAL A 1 178 ? 2.332 12.842 -7.779 1.00 97.19 178 VAL A C 1
ATOM 1428 O O . VAL A 1 178 ? 1.511 13.335 -7.012 1.00 97.19 178 VAL A O 1
ATOM 1431 N N . LYS A 1 179 ? 2.982 13.567 -8.698 1.00 97.25 179 LYS A N 1
ATOM 1432 C CA . LYS A 1 179 ? 2.842 15.026 -8.806 1.00 97.25 179 LYS A CA 1
ATOM 1433 C C . LYS A 1 179 ? 1.409 15.474 -9.091 1.00 97.25 179 LYS A C 1
ATOM 1435 O O . LYS A 1 179 ? 0.984 16.501 -8.581 1.00 97.25 179 LYS A O 1
ATOM 1440 N N . THR A 1 180 ? 0.662 14.721 -9.898 1.00 97.31 180 THR A N 1
ATOM 1441 C CA . THR A 1 180 ? -0.754 15.011 -10.178 1.00 97.31 180 THR A CA 1
ATOM 1442 C C . THR A 1 180 ? -1.670 14.650 -9.008 1.00 97.31 180 THR A C 1
ATOM 1444 O O . THR A 1 180 ? -2.659 15.340 -8.792 1.00 97.31 180 THR A O 1
ATOM 1447 N N . SER A 1 181 ? -1.378 13.576 -8.274 1.00 95.44 181 SER A N 1
ATOM 1448 C CA . SER A 1 181 ? -2.238 13.092 -7.188 1.00 95.44 181 SER A CA 1
ATOM 1449 C C . SER A 1 181 ? -2.015 13.806 -5.856 1.00 95.44 181 SER A C 1
ATOM 1451 O O . SER A 1 181 ? -2.968 13.962 -5.104 1.00 95.44 181 SER A O 1
ATOM 1453 N N . ILE A 1 182 ? -0.777 14.198 -5.555 1.00 97.12 182 ILE A N 1
ATOM 1454 C CA . ILE A 1 182 ? -0.381 14.769 -4.259 1.00 97.12 182 ILE A CA 1
ATOM 1455 C C . ILE A 1 182 ? -0.039 16.253 -4.405 1.00 97.12 182 ILE A C 1
ATOM 1457 O O . ILE A 1 182 ? -0.469 17.071 -3.601 1.00 97.12 182 ILE A O 1
ATOM 1461 N N . GLY A 1 183 ? 0.708 16.604 -5.451 1.00 97.19 183 GLY A N 1
ATOM 1462 C CA . GLY A 1 183 ? 1.282 17.934 -5.656 1.00 97.19 183 GLY A CA 1
ATOM 1463 C C . GLY A 1 183 ? 2.789 17.852 -5.886 1.00 97.19 183 GLY A C 1
ATOM 1464 O O . GLY A 1 183 ? 3.358 16.764 -5.917 1.00 97.19 183 GLY A O 1
ATOM 1465 N N . ILE A 1 184 ? 3.441 18.998 -6.089 1.00 97.69 184 ILE A N 1
ATOM 1466 C CA . ILE A 1 184 ? 4.892 19.071 -6.305 1.00 97.69 184 ILE A CA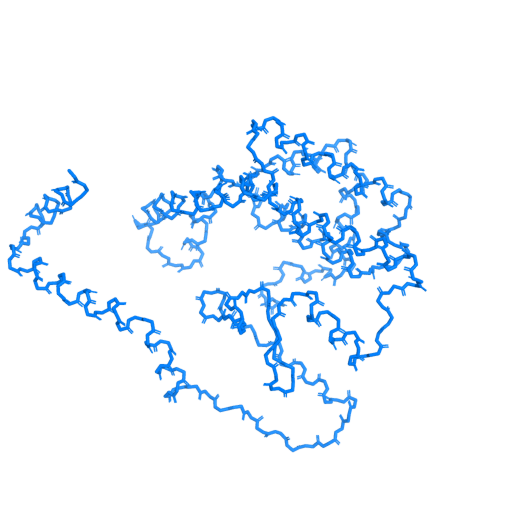 1
ATOM 1467 C C . ILE A 1 184 ? 5.550 19.548 -5.013 1.00 97.69 184 ILE A C 1
ATOM 1469 O O . ILE A 1 184 ? 5.360 20.694 -4.614 1.00 97.69 184 ILE A O 1
ATOM 1473 N N . PHE A 1 185 ? 6.345 18.673 -4.407 1.00 97.56 185 PHE A N 1
ATOM 1474 C CA . PHE A 1 185 ? 7.024 18.907 -3.135 1.00 97.56 185 PHE A CA 1
ATOM 1475 C C . PHE A 1 185 ? 8.490 18.466 -3.194 1.00 97.56 185 PHE A C 1
ATOM 1477 O O . PHE A 1 185 ? 8.912 17.820 -4.160 1.00 97.56 185 PHE A O 1
ATOM 1484 N N . THR A 1 186 ? 9.267 18.824 -2.171 1.00 97.44 186 THR A N 1
ATOM 1485 C CA . THR A 1 186 ? 10.622 18.294 -1.964 1.00 97.44 186 THR A CA 1
ATOM 1486 C C . THR A 1 186 ? 10.588 16.868 -1.407 1.00 97.44 186 THR A C 1
ATOM 1488 O O . THR A 1 186 ? 9.566 16.410 -0.894 1.00 97.44 186 THR A O 1
ATOM 1491 N N . GLU A 1 187 ? 11.715 16.155 -1.477 1.00 95.31 187 GLU A N 1
ATOM 1492 C CA . GLU A 1 187 ? 11.847 14.802 -0.915 1.00 95.31 187 GLU A CA 1
ATOM 1493 C C . GLU A 1 187 ? 11.518 14.764 0.585 1.00 95.31 187 GLU A C 1
ATOM 1495 O O . GLU A 1 187 ? 10.837 13.858 1.063 1.00 95.31 187 GLU A O 1
ATOM 1500 N N . GLU A 1 188 ? 11.967 15.770 1.331 1.00 96.75 188 GLU A N 1
ATOM 1501 C CA . GLU A 1 188 ? 11.731 15.931 2.765 1.00 96.75 188 GLU A CA 1
ATOM 1502 C C . GLU A 1 188 ? 10.245 16.150 3.054 1.00 96.75 188 GLU A C 1
ATOM 1504 O O . GLU A 1 188 ? 9.691 15.491 3.931 1.00 96.75 188 GLU A O 1
ATOM 1509 N N . GLN A 1 189 ? 9.578 16.992 2.262 1.00 98.31 189 GLN A N 1
ATOM 1510 C CA . GLN A 1 189 ? 8.140 17.236 2.380 1.00 98.31 189 GLN A CA 1
ATOM 1511 C C . GLN A 1 189 ? 7.320 15.980 2.061 1.00 98.31 189 GLN A C 1
ATOM 1513 O O . GLN A 1 189 ? 6.370 15.677 2.776 1.00 98.31 189 GLN A O 1
ATOM 1518 N N . TYR A 1 190 ? 7.690 15.192 1.045 1.00 98.19 190 TYR A N 1
ATOM 1519 C CA . TYR A 1 190 ? 7.015 13.912 0.791 1.00 98.19 190 TYR A CA 1
ATOM 1520 C C . TYR A 1 190 ? 7.190 12.920 1.946 1.00 98.19 190 TYR A C 1
ATOM 1522 O O . TYR A 1 190 ? 6.245 12.209 2.291 1.00 98.19 190 TYR A O 1
ATOM 1530 N N . LYS A 1 191 ? 8.382 12.861 2.555 1.00 97.56 191 LYS A N 1
ATOM 1531 C CA . LYS A 1 191 ? 8.619 12.026 3.743 1.00 97.56 191 LYS A CA 1
ATOM 1532 C C . LYS A 1 191 ? 7.788 12.499 4.933 1.00 97.56 191 LYS A C 1
ATOM 1534 O O . LYS A 1 191 ? 7.241 11.659 5.639 1.00 97.56 191 LYS A O 1
ATOM 1539 N N . GLU A 1 192 ? 7.663 13.807 5.133 1.00 98.38 192 GLU A N 1
ATOM 1540 C CA . GLU A 1 192 ? 6.835 14.391 6.191 1.00 98.38 192 GLU A CA 1
ATOM 1541 C C . GLU A 1 192 ? 5.344 14.093 5.980 1.00 98.38 192 GLU A C 1
ATOM 1543 O O . GLU A 1 192 ? 4.673 13.651 6.909 1.00 98.38 192 GLU A O 1
ATOM 1548 N N . LEU A 1 193 ? 4.836 14.232 4.750 1.00 98.62 193 LEU A N 1
ATOM 1549 C CA . LEU A 1 193 ? 3.462 13.853 4.403 1.00 98.62 193 LEU A CA 1
ATOM 1550 C C . LEU A 1 193 ? 3.196 12.370 4.688 1.00 98.62 193 LEU A C 1
ATOM 1552 O O . LEU A 1 193 ? 2.175 12.029 5.281 1.00 98.62 193 LEU A O 1
ATOM 1556 N N . LEU A 1 194 ? 4.133 11.487 4.325 1.00 98.38 194 LEU A N 1
ATOM 1557 C CA . LEU A 1 194 ? 4.011 10.057 4.611 1.00 98.38 194 LEU A CA 1
ATOM 1558 C C . LEU A 1 194 ? 4.026 9.786 6.114 1.00 98.38 194 LEU A C 1
ATOM 1560 O O . LEU A 1 194 ? 3.190 9.037 6.611 1.00 98.38 194 LEU A O 1
ATOM 1564 N N . ARG A 1 195 ? 4.959 10.402 6.844 1.00 98.56 195 ARG A N 1
ATOM 1565 C CA . ARG A 1 195 ? 5.032 10.301 8.303 1.00 98.56 195 ARG A CA 1
ATOM 1566 C C . ARG A 1 195 ? 3.717 10.739 8.951 1.00 98.56 195 ARG A C 1
ATOM 1568 O O . ARG A 1 195 ? 3.239 10.058 9.853 1.00 98.56 195 ARG A O 1
ATOM 1575 N N . ASN A 1 196 ? 3.113 11.824 8.470 1.00 98.56 196 ASN A N 1
ATOM 1576 C CA . ASN A 1 196 ? 1.844 12.328 8.988 1.00 98.56 196 ASN A CA 1
ATOM 1577 C C . ASN A 1 196 ? 0.690 11.342 8.755 1.00 98.56 196 ASN A C 1
ATOM 1579 O O . ASN A 1 196 ? -0.068 11.097 9.692 1.00 98.56 196 ASN A O 1
ATOM 1583 N N . ASP A 1 197 ? 0.590 10.715 7.577 1.00 98.56 197 ASP A N 1
ATOM 1584 C CA . ASP A 1 197 ? -0.394 9.648 7.317 1.00 98.56 197 ASP A CA 1
ATOM 1585 C C . ASP A 1 197 ? -0.231 8.466 8.284 1.00 98.56 197 ASP A C 1
ATOM 1587 O O . ASP A 1 197 ? -1.211 7.976 8.852 1.00 98.56 197 ASP A O 1
ATOM 1591 N N . LEU A 1 198 ? 1.012 8.014 8.501 1.00 98.56 198 LEU A N 1
ATOM 1592 C CA . LEU A 1 198 ? 1.303 6.927 9.439 1.00 98.56 198 LEU A CA 1
ATOM 1593 C C . LEU A 1 198 ? 0.952 7.322 10.878 1.00 98.56 198 LEU A C 1
ATOM 1595 O O . LEU A 1 198 ? 0.422 6.500 11.625 1.00 98.56 198 LEU A O 1
ATOM 1599 N N . LEU A 1 199 ? 1.185 8.581 11.260 1.00 98.62 199 LEU A N 1
ATOM 1600 C CA . LEU A 1 199 ? 0.828 9.100 12.579 1.00 98.62 199 LEU A CA 1
ATOM 1601 C C . LEU A 1 199 ? -0.685 9.129 12.785 1.00 98.62 199 LEU A C 1
ATOM 1603 O O . LEU A 1 199 ? -1.156 8.719 13.847 1.00 98.62 199 LEU A O 1
ATOM 1607 N N . GLN A 1 200 ? -1.458 9.547 11.778 1.00 98.31 200 GLN A N 1
ATOM 1608 C CA . GLN A 1 200 ? -2.919 9.492 11.859 1.00 98.31 200 GLN A CA 1
ATOM 1609 C C . GLN A 1 200 ? -3.406 8.049 11.960 1.00 98.31 200 GLN A C 1
ATOM 1611 O O . GLN A 1 200 ? -4.258 7.750 12.793 1.00 98.31 200 GLN A O 1
ATOM 1616 N N . LEU A 1 201 ? -2.821 7.130 11.191 1.00 98.19 201 LEU A N 1
ATOM 1617 C CA . LEU A 1 201 ? -3.176 5.715 11.260 1.00 98.19 201 LEU A CA 1
ATOM 1618 C C . LEU A 1 201 ? -2.865 5.104 12.636 1.00 98.19 201 LEU A C 1
ATOM 1620 O O . LEU A 1 201 ? -3.702 4.401 13.198 1.00 98.19 201 LEU A O 1
ATOM 1624 N N . GLN A 1 202 ? -1.699 5.412 13.209 1.00 98.19 202 GLN A N 1
ATOM 1625 C CA . GLN A 1 202 ? -1.328 4.998 14.564 1.00 98.19 202 GLN A CA 1
ATOM 1626 C C . GLN A 1 202 ? -2.245 5.617 15.627 1.00 98.19 202 GLN A C 1
ATOM 1628 O O . GLN A 1 202 ? -2.616 4.948 16.589 1.00 98.19 202 GLN A O 1
ATOM 1633 N N . THR A 1 203 ? -2.651 6.874 15.448 1.00 98.06 203 THR A N 1
ATOM 1634 C CA . THR A 1 203 ? -3.597 7.553 16.347 1.00 98.06 203 THR A CA 1
ATOM 1635 C C . THR A 1 203 ? -4.975 6.896 16.288 1.00 98.06 203 THR A C 1
ATOM 1637 O O . THR A 1 203 ? -5.582 6.631 17.326 1.00 98.06 203 THR A O 1
ATOM 1640 N N . ILE A 1 204 ? -5.451 6.568 15.083 1.00 97.00 204 ILE A N 1
ATOM 1641 C CA . ILE A 1 204 ? -6.706 5.841 14.871 1.00 97.00 204 ILE A CA 1
ATOM 1642 C C . ILE A 1 204 ? -6.629 4.453 15.495 1.00 97.00 204 ILE A C 1
ATOM 1644 O O . ILE A 1 204 ? -7.585 4.053 16.151 1.00 97.00 204 ILE A O 1
ATOM 1648 N N . LEU A 1 205 ? -5.509 3.738 15.355 1.00 97.94 205 LEU A N 1
ATOM 1649 C CA . LEU A 1 205 ? -5.278 2.463 16.033 1.00 97.94 205 LEU A CA 1
ATOM 1650 C C . LEU A 1 205 ? -5.390 2.632 17.559 1.00 97.94 205 LEU A C 1
ATOM 1652 O O . LEU A 1 205 ? -6.198 1.961 18.207 1.00 97.94 205 LEU A O 1
ATOM 1656 N N . GLY A 1 206 ? -4.649 3.581 18.134 1.00 96.94 206 GLY A N 1
ATOM 1657 C CA . GLY A 1 206 ? -4.616 3.819 19.574 1.00 96.94 206 GLY A CA 1
ATOM 1658 C C . GLY A 1 206 ? -4.245 2.543 20.337 1.00 96.94 206 GLY A C 1
ATOM 1659 O O . GLY A 1 206 ? -3.247 1.900 20.032 1.00 96.94 206 GLY A O 1
ATOM 1660 N N . GLN A 1 207 ? -5.073 2.158 21.311 1.00 96.00 207 GLN A N 1
ATOM 1661 C CA . GLN A 1 207 ? -4.905 0.917 22.082 1.00 96.00 207 GLN A CA 1
ATOM 1662 C C . GLN A 1 207 ? -5.647 -0.292 21.483 1.00 96.00 207 GLN A C 1
ATOM 1664 O O . GLN A 1 207 ? -5.653 -1.367 22.080 1.00 96.00 207 GLN A O 1
ATOM 1669 N N . LYS A 1 208 ? -6.310 -0.134 20.330 1.00 96.00 208 LYS A N 1
ATOM 1670 C CA . LYS A 1 208 ? -7.089 -1.217 19.717 1.00 96.00 208 LYS A CA 1
ATOM 1671 C C . LYS A 1 208 ? -6.169 -2.259 19.087 1.00 96.00 208 LYS A C 1
ATOM 1673 O O . LYS A 1 208 ? -5.071 -1.954 18.618 1.00 96.00 208 LYS A O 1
ATOM 1678 N N . LYS A 1 209 ? -6.644 -3.504 19.021 1.00 97.12 209 LYS A N 1
ATOM 1679 C CA . LYS A 1 209 ? -5.905 -4.594 18.371 1.00 97.12 209 LYS A CA 1
ATOM 1680 C C . LYS A 1 209 ? -5.839 -4.406 16.850 1.00 97.12 209 LYS A C 1
ATOM 1682 O O . LYS A 1 209 ? -4.783 -4.649 16.261 1.00 97.12 209 LYS A O 1
ATOM 1687 N N . PHE A 1 210 ? -6.932 -3.946 16.254 1.00 97.44 210 PHE A N 1
ATOM 1688 C CA . PHE A 1 210 ? -7.113 -3.613 14.841 1.00 97.44 210 PHE A CA 1
ATOM 1689 C C . PHE A 1 210 ? -7.781 -2.241 14.712 1.00 97.44 210 PHE A C 1
ATOM 1691 O O . PHE A 1 210 ? -8.266 -1.684 15.701 1.00 97.44 210 PHE A O 1
ATOM 1698 N N . LEU A 1 211 ? -7.820 -1.674 13.507 1.00 96.56 211 LEU A N 1
ATOM 1699 C CA . LEU A 1 211 ? -8.229 -0.280 13.305 1.00 96.56 211 LEU A CA 1
ATOM 1700 C C . LEU A 1 211 ? -9.655 0.013 13.801 1.00 96.56 211 LEU A C 1
ATOM 1702 O O . LEU A 1 211 ? -9.906 1.117 14.284 1.00 96.56 211 LEU A O 1
ATOM 1706 N N . MET A 1 212 ? -10.557 -0.975 13.749 1.00 95.06 212 MET A N 1
ATOM 1707 C CA . MET A 1 212 ? -11.955 -0.844 14.194 1.00 95.06 212 MET A CA 1
ATOM 1708 C C . MET A 1 212 ? -12.327 -1.754 15.381 1.00 95.06 212 MET A C 1
ATOM 1710 O O . MET A 1 212 ? -13.509 -1.971 15.633 1.00 95.06 212 MET A O 1
ATOM 1714 N N . GLY A 1 213 ? -11.353 -2.293 16.128 1.00 93.12 213 GLY A N 1
ATOM 1715 C CA . GLY A 1 213 ? -11.623 -3.057 17.356 1.00 93.12 213 GLY A CA 1
ATOM 1716 C C . GLY A 1 213 ? -10.753 -4.301 17.530 1.00 93.12 213 GLY A C 1
ATOM 1717 O O . GLY A 1 213 ? -9.550 -4.266 17.280 1.00 93.12 213 GLY A O 1
ATOM 1718 N N . ASP A 1 214 ? -11.361 -5.398 17.988 1.00 93.38 214 ASP A N 1
ATOM 1719 C CA . ASP A 1 214 ? -10.644 -6.617 18.403 1.00 93.38 214 ASP A CA 1
ATOM 1720 C C . ASP A 1 214 ? -10.478 -7.675 17.304 1.00 93.38 214 ASP A C 1
ATOM 1722 O O . ASP A 1 214 ? -9.695 -8.617 17.456 1.00 93.38 214 ASP A O 1
ATOM 1726 N N . GLN A 1 215 ? -11.181 -7.509 16.184 1.00 92.94 215 GLN A N 1
ATOM 1727 C CA . GLN A 1 215 ? -11.123 -8.380 15.008 1.00 92.94 215 GLN A CA 1
ATOM 1728 C C . GLN A 1 215 ? -10.717 -7.563 13.771 1.00 92.94 215 GLN A C 1
ATOM 1730 O O . GLN A 1 215 ? -10.963 -6.354 13.750 1.00 92.94 215 GLN A O 1
ATOM 1735 N N . PRO A 1 216 ? -10.095 -8.187 12.755 1.00 93.88 216 PRO A N 1
ATOM 1736 C CA . PRO A 1 216 ? -9.749 -7.497 11.519 1.00 93.88 216 PRO A CA 1
ATOM 1737 C C . PRO A 1 216 ? -10.998 -7.198 10.682 1.00 93.88 216 PRO A C 1
ATOM 1739 O O . PRO A 1 216 ? -11.872 -8.050 10.517 1.00 93.88 216 PRO A O 1
ATOM 1742 N N . TYR A 1 217 ? -11.035 -6.006 10.095 1.00 92.88 217 TYR A N 1
ATOM 1743 C CA . TYR A 1 217 ? -12.062 -5.562 9.155 1.00 92.88 217 TYR A CA 1
ATOM 1744 C C . TYR A 1 217 ? -11.446 -5.213 7.794 1.00 92.88 217 TYR A C 1
ATOM 1746 O O . TYR A 1 217 ? -10.230 -5.265 7.604 1.00 92.88 217 TYR A O 1
ATOM 1754 N N . ALA A 1 218 ? -12.283 -4.851 6.816 1.00 91.31 218 ALA A N 1
ATOM 1755 C CA . ALA A 1 218 ? -11.832 -4.564 5.450 1.00 91.31 218 ALA A CA 1
ATOM 1756 C C . ALA A 1 218 ? -10.708 -3.506 5.391 1.00 91.31 218 ALA A C 1
ATOM 1758 O O . ALA A 1 218 ? -9.761 -3.663 4.622 1.00 91.31 218 ALA A O 1
ATOM 1759 N N . VAL A 1 219 ? -10.760 -2.487 6.254 1.00 94.56 219 VAL A N 1
ATOM 1760 C CA . VAL A 1 219 ? -9.723 -1.449 6.350 1.00 94.56 219 VAL A CA 1
ATOM 1761 C C . VAL A 1 219 ? -8.359 -1.988 6.803 1.00 94.56 219 VAL A C 1
ATOM 1763 O O . VAL A 1 219 ? -7.322 -1.501 6.351 1.00 94.56 219 VAL A O 1
ATOM 1766 N N . ASP A 1 220 ? -8.318 -3.029 7.641 1.00 96.06 220 ASP A N 1
ATOM 1767 C CA . ASP A 1 220 ? -7.060 -3.662 8.055 1.00 96.06 220 ASP A CA 1
ATOM 1768 C C . ASP A 1 220 ? -6.412 -4.407 6.877 1.00 96.06 220 ASP A C 1
ATOM 1770 O O . ASP A 1 220 ? -5.188 -4.380 6.710 1.00 96.06 220 ASP A O 1
ATOM 1774 N N . CYS A 1 221 ? -7.232 -4.995 5.996 1.00 93.12 221 CYS A N 1
ATOM 1775 C CA . CYS A 1 221 ? -6.772 -5.567 4.730 1.00 93.12 221 CYS A CA 1
ATOM 1776 C C . CYS A 1 221 ? -6.190 -4.489 3.806 1.00 93.12 221 CYS A C 1
ATOM 1778 O O . CYS A 1 221 ? -5.136 -4.715 3.208 1.00 93.12 221 CYS A O 1
ATOM 1780 N N . THR A 1 222 ? -6.824 -3.314 3.710 1.00 94.50 222 THR A N 1
ATOM 1781 C CA . THR A 1 222 ? -6.294 -2.169 2.950 1.00 94.50 222 THR A CA 1
ATOM 1782 C C . THR A 1 222 ? -4.958 -1.703 3.528 1.00 94.50 222 THR A C 1
ATOM 1784 O O . THR A 1 222 ? -3.973 -1.585 2.798 1.00 94.50 222 THR A O 1
ATOM 1787 N N . ALA A 1 223 ? -4.875 -1.512 4.847 1.00 96.69 223 ALA A N 1
ATOM 1788 C CA . ALA A 1 223 ? -3.651 -1.096 5.528 1.00 96.69 223 ALA A CA 1
ATOM 1789 C C . ALA A 1 223 ? -2.501 -2.087 5.304 1.00 96.69 223 ALA A C 1
ATOM 1791 O O . ALA A 1 223 ? -1.393 -1.677 4.948 1.00 96.69 223 ALA A O 1
ATOM 1792 N N . LEU A 1 224 ? -2.762 -3.392 5.432 1.00 95.12 224 LEU A N 1
ATOM 1793 C CA . LEU A 1 224 ? -1.778 -4.430 5.125 1.00 95.12 224 LEU A CA 1
ATOM 1794 C C . LEU A 1 224 ? -1.418 -4.450 3.631 1.00 95.12 224 LEU A C 1
ATOM 1796 O O . LEU A 1 224 ? -0.248 -4.614 3.289 1.00 95.12 224 LEU A O 1
ATOM 1800 N N . GLY A 1 225 ? -2.385 -4.248 2.736 1.00 92.25 225 GLY A N 1
ATOM 1801 C CA . GLY A 1 225 ? -2.155 -4.168 1.294 1.00 92.25 225 GLY A CA 1
ATOM 1802 C C . GLY A 1 225 ? -1.216 -3.024 0.909 1.00 92.25 225 GLY A C 1
ATOM 1803 O O . GLY A 1 225 ? -0.323 -3.216 0.086 1.00 92.25 225 GLY A O 1
ATOM 1804 N N . GLN A 1 226 ? -1.355 -1.861 1.547 1.00 94.62 226 GLN A N 1
ATOM 1805 C CA . GLN A 1 226 ? -0.517 -0.697 1.261 1.00 94.62 226 GLN A CA 1
ATOM 1806 C C . GLN A 1 226 ? 0.828 -0.748 1.997 1.00 94.62 226 GLN A C 1
ATOM 1808 O O . GLN A 1 226 ? 1.890 -0.731 1.366 1.00 94.62 226 GLN A O 1
ATOM 1813 N N . LEU A 1 227 ? 0.808 -0.855 3.328 1.00 95.19 227 LEU A N 1
ATOM 1814 C CA . LEU A 1 227 ? 2.017 -0.818 4.156 1.00 95.19 227 LEU A CA 1
ATOM 1815 C C . LEU A 1 227 ? 2.796 -2.131 4.099 1.00 95.19 227 LEU A C 1
ATOM 1817 O O . LEU A 1 227 ? 4.023 -2.124 4.030 1.00 95.19 227 LEU A O 1
ATOM 1821 N N . GLY A 1 228 ? 2.103 -3.267 4.050 1.00 92.38 228 GLY A N 1
ATOM 1822 C CA . GLY A 1 228 ? 2.739 -4.576 3.943 1.00 92.38 228 GLY A CA 1
ATOM 1823 C C . GLY A 1 228 ? 3.466 -4.757 2.613 1.00 92.38 228 GLY A C 1
ATOM 1824 O O . GLY A 1 228 ? 4.592 -5.244 2.600 1.00 92.38 228 GLY A O 1
ATOM 1825 N N . VAL A 1 229 ? 2.904 -4.297 1.491 1.00 85.38 229 VAL A N 1
ATOM 1826 C CA . VAL A 1 229 ? 3.628 -4.300 0.203 1.00 85.38 229 VAL A CA 1
ATOM 1827 C C . VAL A 1 229 ? 4.767 -3.277 0.197 1.00 85.38 229 VAL A C 1
ATOM 1829 O O . VAL A 1 229 ? 5.791 -3.481 -0.459 1.00 85.38 229 VAL A O 1
ATOM 1832 N N . ALA A 1 230 ? 4.622 -2.152 0.897 1.00 89.81 230 ALA A N 1
ATOM 1833 C CA . ALA A 1 230 ? 5.703 -1.184 1.035 1.00 89.81 230 ALA A CA 1
ATOM 1834 C C . ALA A 1 230 ? 6.891 -1.728 1.842 1.00 89.81 230 ALA A C 1
ATOM 1836 O O . ALA A 1 230 ? 8.027 -1.451 1.461 1.00 89.81 230 ALA A O 1
ATOM 1837 N N . TYR A 1 231 ? 6.620 -2.533 2.870 1.00 92.56 231 TYR A N 1
ATOM 1838 C CA . TYR A 1 231 ? 7.610 -3.015 3.828 1.00 92.56 231 TYR A CA 1
ATOM 1839 C C . TYR A 1 231 ? 8.156 -4.427 3.528 1.00 92.56 231 TYR A C 1
ATOM 1841 O O . TYR A 1 231 ? 9.350 -4.672 3.639 1.00 92.56 231 TYR A O 1
ATOM 1849 N N . TYR A 1 232 ? 7.310 -5.388 3.140 1.00 87.38 232 TYR A N 1
ATOM 1850 C CA . TYR A 1 232 ? 7.712 -6.797 2.993 1.00 87.38 232 TYR A CA 1
ATOM 1851 C C . TYR A 1 232 ? 8.053 -7.213 1.560 1.00 87.38 232 TYR A C 1
ATOM 1853 O O . TYR A 1 232 ? 8.735 -8.217 1.374 1.00 87.38 232 TYR A O 1
ATOM 1861 N N . ALA A 1 233 ? 7.546 -6.516 0.535 1.00 77.94 233 ALA A N 1
ATOM 1862 C CA . ALA A 1 233 ? 7.578 -7.054 -0.829 1.00 77.94 233 ALA A CA 1
ATOM 1863 C C . ALA A 1 233 ? 8.993 -7.154 -1.411 1.00 77.94 233 ALA A C 1
ATOM 1865 O O . ALA A 1 233 ? 9.275 -8.104 -2.138 1.00 77.94 233 ALA A O 1
ATOM 1866 N N . VAL A 1 234 ? 9.868 -6.187 -1.112 1.00 70.50 234 VAL A N 1
ATOM 1867 C CA . VAL A 1 234 ? 11.266 -6.212 -1.567 1.00 70.50 234 VAL A CA 1
ATOM 1868 C C . VAL A 1 234 ? 12.194 -5.683 -0.468 1.00 70.50 234 VAL A C 1
ATOM 1870 O O . VAL A 1 234 ? 12.619 -4.529 -0.532 1.00 70.50 234 VAL A O 1
ATOM 1873 N N . PRO A 1 235 ? 12.543 -6.519 0.530 1.00 68.44 235 PRO A N 1
ATOM 1874 C CA . PRO A 1 235 ? 13.368 -6.104 1.669 1.00 68.44 235 PRO A CA 1
ATOM 1875 C C . PRO A 1 235 ? 14.755 -5.583 1.263 1.00 68.44 235 PRO A C 1
ATOM 1877 O O . PRO A 1 235 ? 15.324 -4.720 1.924 1.00 68.44 235 PRO A O 1
ATOM 1880 N N . SER A 1 236 ? 15.293 -6.057 0.132 1.00 71.25 236 SER A N 1
ATOM 1881 C CA . SER A 1 236 ? 16.576 -5.596 -0.416 1.00 71.25 236 SER A CA 1
ATOM 1882 C C . SER A 1 236 ? 16.536 -4.160 -0.957 1.00 71.25 236 SER A C 1
ATOM 1884 O O . SER A 1 236 ? 17.582 -3.571 -1.216 1.00 71.25 236 SER A O 1
ATOM 1886 N N . ALA A 1 237 ? 15.345 -3.590 -1.154 1.00 78.12 237 ALA A N 1
ATOM 1887 C CA . ALA A 1 237 ? 15.122 -2.252 -1.688 1.00 78.12 237 ALA A CA 1
ATOM 1888 C C . ALA A 1 237 ? 14.532 -1.330 -0.610 1.00 78.12 237 ALA A C 1
ATOM 1890 O O . ALA A 1 237 ? 13.468 -0.741 -0.803 1.00 78.12 237 ALA A O 1
ATOM 1891 N N . ARG A 1 238 ? 15.235 -1.219 0.525 1.00 89.12 238 ARG A N 1
ATOM 1892 C CA . ARG A 1 238 ? 14.826 -0.410 1.682 1.00 89.12 238 ARG A CA 1
ATOM 1893 C C . ARG A 1 238 ? 14.538 1.049 1.288 1.00 89.12 238 ARG A C 1
ATOM 1895 O O . ARG A 1 238 ? 15.261 1.646 0.486 1.00 89.12 238 ARG A O 1
ATOM 1902 N N . THR A 1 239 ? 13.471 1.611 1.846 1.00 92.19 239 THR A N 1
ATOM 1903 C CA . THR A 1 239 ? 12.946 2.965 1.579 1.00 92.19 239 THR A CA 1
ATOM 1904 C C . THR A 1 239 ? 12.638 3.684 2.891 1.00 92.19 239 THR A C 1
ATOM 1906 O O . THR A 1 239 ? 12.605 3.039 3.937 1.00 92.19 239 THR A O 1
ATOM 1909 N N . CYS A 1 240 ? 12.289 4.976 2.833 1.00 93.88 240 CYS A N 1
ATOM 1910 C CA . CYS A 1 240 ? 11.860 5.723 4.022 1.00 93.88 240 CYS A CA 1
ATOM 1911 C C . CYS A 1 240 ? 10.656 5.095 4.745 1.00 93.88 240 CYS A C 1
ATOM 1913 O O . CYS A 1 240 ? 10.506 5.294 5.941 1.00 93.88 240 CYS A O 1
ATOM 1915 N N . VAL A 1 241 ? 9.825 4.298 4.059 1.00 94.31 241 VAL A N 1
ATOM 1916 C CA . VAL A 1 241 ? 8.725 3.555 4.697 1.00 94.31 241 VAL A CA 1
ATOM 1917 C C . VAL A 1 241 ? 9.265 2.557 5.724 1.00 94.31 241 VAL A C 1
ATOM 1919 O O . VAL A 1 241 ? 8.680 2.390 6.787 1.00 94.31 241 VAL A O 1
ATOM 1922 N N . HIS A 1 242 ? 10.388 1.905 5.415 1.00 95.31 242 HIS A N 1
ATOM 1923 C CA . HIS A 1 242 ? 11.036 0.976 6.337 1.00 95.31 242 HIS A CA 1
ATOM 1924 C C . HIS A 1 242 ? 11.656 1.734 7.507 1.00 95.31 242 HIS A C 1
ATOM 1926 O O . HIS A 1 242 ? 11.511 1.312 8.644 1.00 95.31 242 HIS A O 1
ATOM 1932 N N . ASP A 1 243 ? 12.311 2.863 7.231 1.00 95.19 243 ASP A N 1
ATOM 1933 C CA . ASP A 1 243 ? 12.945 3.680 8.269 1.00 95.19 243 ASP A CA 1
ATOM 1934 C C . ASP A 1 243 ? 11.914 4.262 9.244 1.00 95.19 243 ASP A C 1
ATOM 1936 O O . ASP A 1 243 ? 12.150 4.258 10.445 1.00 95.19 243 ASP A O 1
ATOM 1940 N N . LEU A 1 244 ? 10.746 4.686 8.747 1.00 96.88 244 LEU A N 1
ATOM 1941 C CA . LEU A 1 244 ? 9.631 5.119 9.589 1.00 96.88 244 LEU A CA 1
ATOM 1942 C C . LEU A 1 244 ? 9.062 3.951 10.401 1.00 96.88 244 LEU A C 1
ATOM 1944 O O . LEU A 1 244 ? 8.979 4.052 11.619 1.00 96.88 244 LEU A O 1
ATOM 1948 N N . LEU A 1 245 ? 8.704 2.832 9.763 1.00 96.81 245 LEU A N 1
ATOM 1949 C CA . LEU A 1 245 ? 8.081 1.699 10.457 1.00 96.81 245 LEU A CA 1
ATOM 1950 C C . LEU A 1 245 ? 9.023 0.961 11.422 1.00 96.81 245 LEU A C 1
ATOM 1952 O O . LEU A 1 245 ? 8.532 0.287 12.317 1.00 96.81 245 LEU A O 1
ATOM 1956 N N . ASP A 1 246 ? 10.341 1.059 11.254 1.00 96.94 246 ASP A N 1
ATOM 1957 C CA . ASP A 1 246 ? 11.318 0.484 12.190 1.00 96.94 246 ASP A CA 1
ATOM 1958 C C . ASP A 1 246 ? 11.757 1.480 13.282 1.00 96.94 246 ASP A C 1
ATOM 1960 O O . ASP A 1 246 ? 12.586 1.133 14.120 1.00 96.94 246 ASP A O 1
ATOM 1964 N N . SER A 1 247 ? 11.240 2.713 13.273 1.00 97.94 247 SER A N 1
ATOM 1965 C CA . SER A 1 247 ? 11.549 3.721 14.293 1.00 97.94 247 SER A CA 1
ATOM 1966 C C . SER A 1 247 ? 10.718 3.538 15.566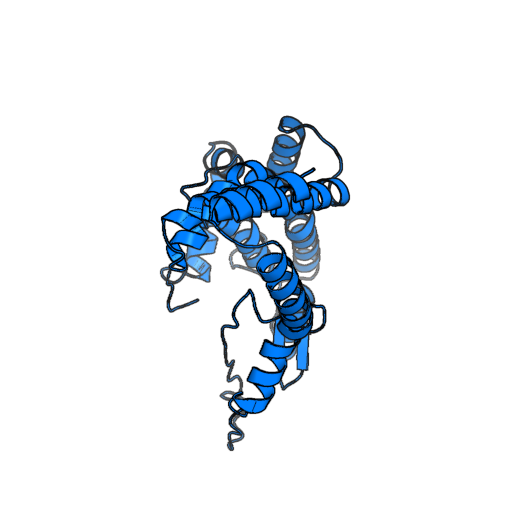 1.00 97.94 247 SER A C 1
ATOM 1968 O O . SER A 1 247 ? 9.582 3.061 15.516 1.00 97.94 247 SER A O 1
ATOM 1970 N N . ASP A 1 248 ? 11.246 4.023 16.694 1.00 98.19 248 ASP A N 1
ATOM 1971 C CA . ASP A 1 248 ? 10.539 4.019 17.984 1.00 98.19 248 ASP A CA 1
ATOM 1972 C C . ASP A 1 248 ? 9.201 4.776 17.927 1.00 98.19 248 ASP A C 1
ATOM 1974 O O . ASP A 1 248 ? 8.248 4.410 18.612 1.00 98.19 248 ASP A O 1
ATOM 1978 N N . GLU A 1 249 ? 9.096 5.802 17.074 1.00 97.94 249 GLU A N 1
ATOM 1979 C CA . GLU A 1 249 ? 7.865 6.581 16.895 1.00 97.94 249 GLU A CA 1
ATOM 1980 C C . GLU A 1 249 ? 6.689 5.714 16.421 1.00 97.94 249 GLU A C 1
ATOM 1982 O O . GLU A 1 249 ? 5.549 5.933 16.839 1.00 97.94 249 GLU A O 1
ATOM 1987 N N . PHE A 1 250 ? 6.958 4.730 15.559 1.00 98.38 250 PHE A N 1
ATOM 1988 C CA . PHE A 1 250 ? 5.936 3.901 14.918 1.00 98.38 250 PHE A CA 1
ATOM 1989 C C . PHE A 1 250 ? 5.946 2.446 15.392 1.00 98.38 250 PHE A C 1
ATOM 1991 O O . PHE A 1 250 ? 5.393 1.578 14.712 1.00 98.38 250 PHE A O 1
ATOM 1998 N N . ALA A 1 251 ? 6.523 2.170 16.566 1.00 97.69 251 ALA A N 1
ATOM 1999 C CA . ALA A 1 251 ? 6.592 0.825 17.134 1.00 97.69 251 ALA A CA 1
ATOM 2000 C C . ALA A 1 251 ? 5.202 0.164 17.239 1.00 97.69 251 ALA A C 1
ATOM 2002 O O . ALA A 1 251 ? 5.004 -0.953 16.759 1.00 97.69 251 ALA A O 1
ATOM 2003 N N . SER A 1 252 ? 4.196 0.883 17.750 1.00 97.81 2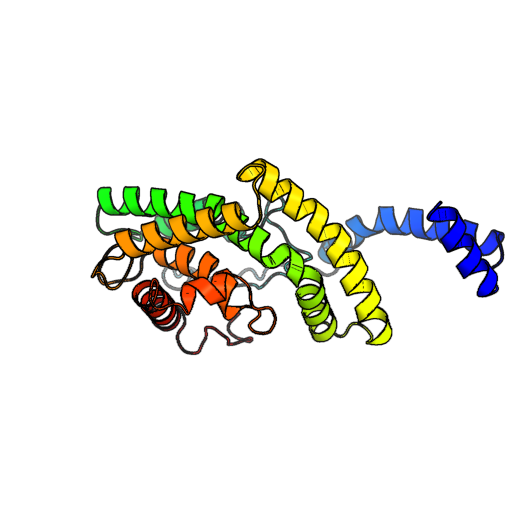52 SER A N 1
ATOM 2004 C CA . SER A 1 252 ? 2.821 0.370 17.864 1.00 97.81 252 SER A CA 1
ATOM 2005 C C . SER A 1 252 ? 2.200 0.054 16.501 1.00 97.81 252 SER A C 1
ATOM 2007 O O . SER A 1 252 ? 1.532 -0.971 16.329 1.00 97.81 252 SER A O 1
ATOM 2009 N N . LEU A 1 253 ? 2.429 0.912 15.500 1.00 98.12 253 LEU A N 1
ATOM 2010 C CA . LEU A 1 253 ? 1.947 0.675 14.140 1.00 98.12 253 LEU A CA 1
ATOM 2011 C C . LEU A 1 253 ? 2.660 -0.514 13.481 1.00 98.12 253 LEU A C 1
ATOM 2013 O O . LEU A 1 253 ? 2.040 -1.288 12.745 1.00 98.12 253 LEU A O 1
ATOM 2017 N N . LYS A 1 254 ? 3.951 -0.691 13.763 1.00 97.88 254 LYS A N 1
ATOM 2018 C CA . LYS A 1 254 ? 4.744 -1.824 13.294 1.00 97.88 254 LYS A CA 1
ATOM 2019 C C . LYS A 1 254 ? 4.253 -3.143 13.880 1.00 97.88 254 LYS A C 1
ATOM 2021 O O . LYS A 1 254 ? 4.053 -4.102 13.130 1.00 97.88 254 LYS A O 1
ATOM 2026 N N . GLU A 1 255 ? 4.000 -3.182 15.183 1.00 97.88 255 GLU A N 1
ATOM 2027 C CA . GLU A 1 255 ? 3.398 -4.331 15.861 1.00 97.88 255 GLU A CA 1
ATOM 2028 C C . GLU A 1 255 ? 2.018 -4.663 15.296 1.00 97.88 255 GLU A C 1
ATOM 2030 O O . GLU A 1 255 ? 1.717 -5.829 15.034 1.00 97.88 255 GLU A O 1
ATOM 2035 N N . TYR A 1 256 ? 1.191 -3.644 15.048 1.00 98.25 256 TYR A N 1
ATOM 2036 C CA . TYR A 1 256 ? -0.083 -3.809 14.356 1.00 98.25 256 TYR A CA 1
ATOM 2037 C C . TYR A 1 256 ? 0.097 -4.438 12.971 1.00 98.25 256 TYR A C 1
ATOM 2039 O O . TYR A 1 256 ? -0.566 -5.425 12.665 1.00 98.25 256 TYR A O 1
ATOM 2047 N N . LEU A 1 257 ? 1.029 -3.945 12.150 1.00 97.19 257 LEU A N 1
ATOM 2048 C CA . LEU A 1 257 ? 1.261 -4.485 10.809 1.00 97.19 257 LEU A CA 1
ATOM 2049 C C . LEU A 1 257 ? 1.690 -5.961 10.847 1.00 97.19 257 LEU A C 1
ATOM 2051 O O . LEU A 1 257 ? 1.243 -6.757 10.018 1.00 97.19 257 LEU A O 1
ATOM 2055 N N . VAL A 1 258 ? 2.550 -6.334 11.801 1.00 96.12 258 VAL A N 1
ATOM 2056 C CA . VAL A 1 258 ? 2.954 -7.732 12.029 1.00 96.12 258 VAL A CA 1
ATOM 2057 C C . VAL A 1 258 ? 1.747 -8.567 12.455 1.00 96.12 258 VAL A C 1
ATOM 2059 O O . VAL A 1 258 ? 1.457 -9.582 11.827 1.00 96.12 258 VAL A O 1
ATOM 2062 N N . ARG A 1 259 ? 0.988 -8.111 13.455 1.00 97.06 259 ARG A N 1
ATOM 2063 C CA . ARG A 1 259 ? -0.204 -8.802 13.962 1.00 97.06 259 ARG A CA 1
ATOM 2064 C C . ARG A 1 259 ? -1.263 -9.015 12.882 1.00 97.06 259 ARG A C 1
ATOM 2066 O O . ARG A 1 259 ? -1.815 -10.109 12.786 1.00 97.06 259 ARG A O 1
ATOM 2073 N N . THR A 1 260 ? -1.530 -8.010 12.054 1.00 96.19 260 THR A N 1
ATOM 2074 C CA . THR A 1 260 ? -2.499 -8.090 10.951 1.00 96.19 260 THR A CA 1
ATOM 2075 C C . THR A 1 260 ? -2.048 -9.078 9.882 1.00 96.19 260 THR A C 1
ATOM 2077 O O . THR A 1 260 ? -2.850 -9.899 9.437 1.00 96.19 260 THR A O 1
ATOM 2080 N N . LYS A 1 261 ? -0.756 -9.082 9.527 1.00 94.44 261 LYS A N 1
ATOM 2081 C CA . LYS A 1 261 ? -0.172 -10.086 8.625 1.00 94.44 261 LYS A CA 1
ATOM 2082 C C . LYS A 1 261 ? -0.384 -11.508 9.152 1.00 94.44 261 LYS A C 1
ATOM 2084 O O . LYS A 1 261 ? -0.892 -12.348 8.413 1.00 94.44 261 LYS A O 1
ATOM 2089 N N . GLU A 1 262 ? -0.019 -11.761 10.410 1.00 93.88 262 GLU A N 1
ATOM 2090 C CA . GLU A 1 262 ? -0.149 -13.092 11.018 1.00 93.88 262 GLU A CA 1
ATOM 2091 C C . GLU A 1 262 ? -1.610 -13.524 11.160 1.00 93.88 262 GLU A C 1
ATOM 2093 O O . GLU A 1 262 ? -1.943 -14.670 10.883 1.00 93.88 262 GLU A O 1
ATOM 2098 N N . THR A 1 263 ? -2.504 -12.604 11.523 1.00 94.06 263 THR A N 1
ATOM 2099 C CA . THR A 1 263 ? -3.927 -12.924 11.708 1.00 94.06 263 THR A CA 1
ATOM 2100 C C . THR A 1 263 ? -4.611 -13.278 10.385 1.00 94.06 263 THR A C 1
ATOM 2102 O O . THR A 1 263 ? -5.404 -14.213 10.344 1.00 94.06 263 THR A O 1
ATOM 2105 N N . ILE A 1 264 ? -4.327 -12.540 9.304 1.00 89.06 264 ILE A N 1
ATOM 2106 C CA . ILE A 1 264 ? -5.014 -12.734 8.015 1.00 89.06 264 ILE A CA 1
ATOM 2107 C C . ILE A 1 264 ? -4.396 -13.886 7.216 1.00 89.06 264 ILE A C 1
ATOM 2109 O O . ILE A 1 264 ? -5.120 -14.654 6.585 1.00 89.06 264 ILE A O 1
ATOM 2113 N N . TYR A 1 265 ? -3.067 -14.000 7.211 1.00 85.75 265 TYR A N 1
ATOM 2114 C CA . TYR A 1 265 ? -2.363 -14.927 6.323 1.00 85.75 265 TYR A CA 1
ATOM 2115 C C . TYR A 1 265 ? -1.538 -15.993 7.052 1.00 85.75 265 TYR A C 1
ATOM 2117 O O . TYR A 1 265 ? -1.243 -17.021 6.441 1.00 85.75 265 TYR A O 1
ATOM 2125 N N . GLY A 1 266 ? -1.150 -15.775 8.312 1.00 87.44 266 GLY A N 1
ATOM 2126 C CA . GLY A 1 266 ? -0.210 -16.638 9.036 1.00 87.44 266 GLY A CA 1
ATOM 2127 C C . GLY A 1 266 ? 1.028 -16.977 8.197 1.00 87.44 266 GLY A C 1
ATOM 2128 O O . GLY A 1 266 ? 1.571 -16.128 7.476 1.00 87.44 266 GLY A O 1
ATOM 2129 N N . ASP A 1 267 ? 1.394 -18.259 8.193 1.00 79.38 267 ASP A N 1
ATOM 2130 C CA . ASP A 1 267 ? 2.525 -18.792 7.421 1.00 79.38 267 ASP A CA 1
ATOM 2131 C C . ASP A 1 267 ? 2.349 -18.657 5.898 1.00 79.38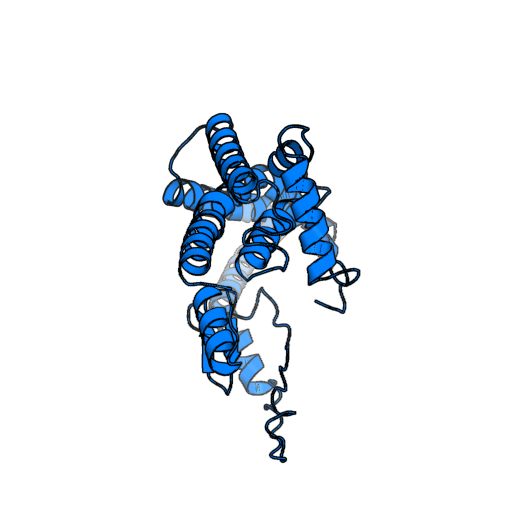 267 ASP A C 1
ATOM 2133 O O . ASP A 1 267 ? 3.326 -18.638 5.147 1.00 79.38 267 ASP A O 1
ATOM 2137 N N . LYS A 1 268 ? 1.110 -18.486 5.415 1.00 78.00 268 LYS A N 1
ATOM 2138 C CA . LYS A 1 268 ? 0.808 -18.381 3.979 1.00 78.00 268 LYS A CA 1
ATOM 2139 C C . LYS A 1 268 ? 1.161 -17.022 3.387 1.00 78.00 268 LYS A C 1
ATOM 2141 O O . LYS A 1 268 ? 1.087 -16.852 2.172 1.00 78.00 268 LYS A O 1
ATOM 2146 N N . PHE A 1 269 ? 1.556 -16.038 4.200 1.00 74.19 269 PHE A N 1
ATOM 2147 C CA . PHE A 1 269 ? 1.819 -14.692 3.689 1.00 74.19 269 PHE A CA 1
ATOM 2148 C C . PHE A 1 269 ? 2.899 -14.682 2.604 1.00 74.19 269 PHE A C 1
ATOM 2150 O O . PHE A 1 269 ? 2.755 -13.959 1.620 1.00 74.19 269 PHE A O 1
ATOM 2157 N N . PHE A 1 270 ? 3.958 -15.484 2.753 1.00 68.44 270 PHE A N 1
ATOM 2158 C CA . PHE A 1 270 ? 5.045 -15.616 1.773 1.00 68.44 270 PHE A CA 1
ATOM 2159 C C . PHE A 1 270 ? 4.958 -16.879 0.917 1.00 68.44 270 PHE A C 1
ATOM 2161 O O . PHE A 1 270 ? 5.801 -17.063 0.039 1.00 68.44 270 PHE A O 1
ATOM 2168 N N . ASP A 1 271 ? 3.951 -17.717 1.143 1.00 65.56 271 ASP A N 1
ATOM 2169 C CA . ASP A 1 271 ? 3.773 -18.949 0.394 1.00 65.56 271 ASP A CA 1
ATOM 2170 C C . ASP A 1 271 ? 3.464 -18.617 -1.076 1.00 65.56 271 ASP A C 1
ATOM 2172 O O . ASP A 1 271 ? 2.494 -17.935 -1.415 1.00 65.56 271 ASP A O 1
ATOM 2176 N N . VAL A 1 272 ? 4.365 -19.047 -1.959 1.00 53.34 272 VAL A N 1
ATOM 2177 C CA . VAL A 1 272 ? 4.293 -18.801 -3.402 1.00 53.34 272 VAL A CA 1
ATOM 2178 C C . VAL A 1 272 ? 3.218 -19.683 -4.048 1.00 53.34 272 VAL A C 1
ATOM 2180 O O . VAL A 1 272 ? 2.685 -19.303 -5.090 1.00 53.34 272 VAL A O 1
ATOM 2183 N N . GLU A 1 273 ? 2.876 -20.811 -3.420 1.00 43.81 273 GLU A N 1
ATOM 2184 C CA . GLU A 1 273 ? 1.829 -21.743 -3.848 1.00 43.81 273 GLU A CA 1
ATOM 2185 C C . GLU A 1 273 ? 0.444 -21.343 -3.312 1.00 43.81 273 GLU A C 1
ATOM 2187 O O . GLU A 1 273 ? -0.562 -21.612 -3.968 1.00 43.81 273 GLU A O 1
ATOM 2192 N N . ALA A 1 274 ? 0.380 -20.615 -2.188 1.00 44.34 274 ALA A N 1
ATOM 2193 C CA . ALA A 1 274 ? -0.857 -20.007 -1.679 1.00 44.34 274 ALA A CA 1
ATOM 2194 C C . ALA A 1 274 ? -1.282 -18.710 -2.407 1.00 44.34 274 ALA A C 1
ATOM 2196 O O . ALA A 1 274 ? -2.350 -18.173 -2.103 1.00 44.34 274 ALA A O 1
ATOM 2197 N N . ARG A 1 275 ? -0.468 -18.190 -3.343 1.00 40.69 275 ARG A N 1
ATOM 2198 C CA . ARG A 1 275 ? -0.657 -16.909 -4.063 1.00 40.69 275 ARG A CA 1
ATOM 2199 C C . ARG A 1 275 ? -1.016 -17.063 -5.539 1.00 40.69 275 ARG A C 1
ATOM 2201 O O . ARG A 1 275 ? -0.274 -17.756 -6.271 1.00 40.69 275 ARG A O 1
#

Sequence (275 aa):
SFSSMVFLILALLGWSIHDIIYYMGVFTLLSKAWPLLPVLRKKIFGKQPKRLNEENAEKDLVYLFQKRCTFTSRGSNWQLPFVELNGETISDSQIIIRRLTEKMQLQPYPDAQSAAMGHAVDRMLDNHTFNLNVHAKLDKLGALIESLAKNNNIPAFVVPIVAFLGAKIMRSKLEKRVKTSIGIFTEEQYKELLRNDLLQLQTILGQKKFLMGDQPYAVDCTALGQLGVAYYAVPSARTCVHDLLDSDEFASLKEYLVRTKETIYGDKFFDVEAR

InterPro domains:
  IPR012336 Thioredoxin-like fold [PF17172] (73-136)
  IPR033468 Metaxin, glutathione S-transferase domain [PF17171] (195-238)
  IPR036282 Glutathione S-transferase, C-terminal domain superfamily [SSF47616] (188-257)
  IPR050931 Mitochondrial Protein Transport Metaxin [PTHR12289] (65-267)

pLDDT: mean 80.0, std 18.84, range [35.0, 98.62]

Organism: NCBI:txid358040

Secondary structure (DSSP, 8-state):
-HHHHHHHHHHHTT--HHHHHHHHHHHHHHHHHTTTHHHHHHHHHPPPPPP-----TTT-------PPPTTT---TTS-S-EEEETTEEEESHHHHHHHHHHHHT---SSSHHHHHHHHHHHHIIIIIIHHHHHHHTGGGHHHHHHHHHHHTT--TTTHHHHHHHHHHHHHHHHHHHHHHHT----HHHHHHHHHHHHHHHHHHHTT-SBTTBSS--HHHHHHIIIIIHHHHS-TTS--HHHHHHTSGGGHHHHHHHHHHHHHHHGGGGS-SS--

Radius of gyration: 23.34 Å; chains: 1; bounding box: 56×49×69 Å

Foldseek 3Di:
DVVVVVVVVCVVVVDDPVNVVVVVVVVVVCVVCVVVVLVVCCVPPPDDDDDDDDDDPVPVPPPPPDDDPPVRDAFPVRHDDWDQDPNDIGHDPVRVVVVCCVVVVHDQAPDPVLVVVLVVLLCCLVQVLQLLLLVQCLVVQLVVQLVVCVVVPNPPVCSNVRSVVVSVVVSVVSVVVSCVRPNDDDPVVSLVSNLVSLVVQCVCCPVALESRHPDDGPSLVSVLVRLVCSPPVCVVRDGSSPVSCPDPSNVSVVVSSVSSLCRPQNPNSPPPVSD